Protein AF-A0A973I5J6-F1 (afdb_monomer)

Sequence (324 aa):
MKTIINLVDDGQLWKFHGGIHPPSRKERTNKKLIEVVAMPDALYLSLEQHIGQPAIAVVKVGDSVTKGQLLAKQDGFISAAIIAPTSGIIKEIGLFSNNHPSGIAAQTITLTPDHLDTWRERQPLTINDDKTAIINRIKEAGITGLGGASFPSAVKLSTNAAIDFLIINGAECEPYITSDDALMQQHSDSIIAGVEIMATLINPKRIIIAIEDNKPQAIIAMEKAAEDVANKLEIIIRAIPTLYPAGGEKQLIEVLTSKQVPSGKIPADIGVLVQNVATSHAIAQAVLLDHPLLSRIVTVTGDLVAQPGNYQVPLGMSIEQLLI

Radius of gyration: 19.66 Å; Cα contacts (8 Å, |Δi|>4): 731; chains: 1; bounding box: 54×39×52 Å

Secondary structure (DSSP, 8-state):
---HHHHHHTT-----S--B------TTTTTPPEEEPPPPS-EEEES--SSSSPPEE-S-TT-EE-BT-EEEE--SSS---EE-SSSEEEEEEEEEE-SSTT--EEEEEEEEE-SS--BPP-----TTS-HHHHHHHHHHTT-B-TTTT--BHHHHHT--SPPSEEEEEE---SSS--HHHHHHHHSHHHHHHHHHHHHHHH--SEEEEEEETT-HHHHHHHHHHHTTTHHHHTEEEEEE---BTTTSHHHHHHHHHS----TT--GGGGTEEEEEHHHHHHHHHHHHH---S-EEEEEE-STT-SS-EEEEEETT--HHHHH-

Solvent-accessible surface area (backbone atoms only — not comparable to full-atom values): 17288 Å² total; per-residue (Å²): 130,84,50,71,65,56,41,40,73,74,63,52,71,48,80,68,93,78,69,46,82,72,79,50,71,32,87,72,30,68,85,42,67,78,41,77,62,81,85,60,79,51,26,51,41,55,33,64,77,37,80,39,46,53,27,45,70,75,64,53,68,71,39,76,48,32,16,66,32,78,39,17,43,49,36,80,86,52,30,44,25,40,47,30,58,44,11,26,33,28,72,39,74,43,77,39,77,36,92,49,96,84,49,55,59,38,54,22,40,30,35,31,53,67,83,69,61,43,62,50,93,68,73,54,44,60,88,84,53,57,64,67,57,54,42,48,38,34,37,69,23,27,38,38,36,67,77,71,71,22,45,40,42,33,62,68,58,65,56,89,58,71,30,45,34,36,34,34,44,49,40,69,52,57,58,50,55,37,30,64,53,44,41,31,52,74,41,20,54,42,26,43,50,13,48,52,47,51,39,72,61,55,59,42,72,31,29,37,40,35,31,35,60,86,41,62,63,30,50,53,32,40,51,62,46,31,64,93,46,23,81,83,57,42,50,39,82,37,74,38,79,78,34,29,64,41,52,38,73,59,43,36,43,20,24,56,62,71,47,75,65,55,90,99,56,52,52,51,82,76,20,29,45,81,45,28,43,65,31,23,27,48,46,23,3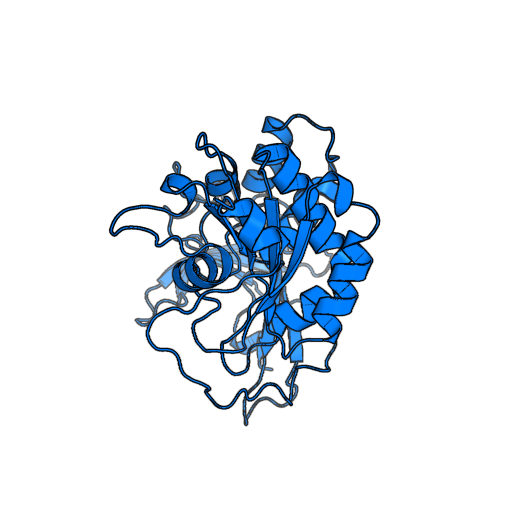5,20,38,58,57,41,40,44,56,29,56,47,68,40,53,46,68,57,97,85,45,89,77,43,28,24,30,45,39,51,61,27,57,50,70,70,71,74,73,109

Nearest PDB structures (foldseek):
  8rb9-assembly1_C  TM=9.700E-01  e=2.850E-40  Azotobacter vinelandii DJ
  8rbm-assembly1_C  TM=9.688E-01  e=3.633E-38  Azotobacter vinelandii DJ
  7zc6-assembly1_C  TM=9.471E-01  e=1.349E-32  Clostridium tetanomorphum
  5xf9-assembly2_E  TM=8.617E-01  e=2.817E-11  Hydrogenophilus thermoluteolus
  8oh5-assembly1_B  TM=8.675E-01  e=3.818E-09  Sporomusa ovata DSM 2662

Foldseek 3Di:
DDDLVNCLVVQAFDADPDFDQDDQQAVQAQPFAAAADDDDQKFKAFQPLAPDDRFAAPDDAFDWDAFQDFGTAFDPDWGATDTALFTFGFHDFDWDQDPPPVRGTGGITMGGHPPPRGHDDFDAADLPDDLVVLLVLQRSLRQAFPLPNRTRVSSLLQDPFQAQEEEAQLEDLDHQWNQSLSCLLPPLLLLVLLVSSSCSRRVYNAYEYEHAPVRVNSLVSNCVSCVVPCVVSRYDYHHDHSTPPCSPPQNVCCRSRVDGADPPGDQSVVNYGYGYSQSSSQSSCSRGVVNGQFWGWTFDDDPPQPRTYTYTGGHRDDPVSVRD

Structure (mmCIF, N/CA/C/O backbone):
data_AF-A0A973I5J6-F1
#
_entry.id   AF-A0A973I5J6-F1
#
loop_
_atom_site.group_PDB
_atom_site.id
_atom_site.type_symbol
_atom_site.label_atom_id
_atom_site.label_alt_id
_atom_site.label_comp_id
_atom_site.label_asym_id
_atom_site.label_entity_id
_atom_site.label_seq_id
_atom_site.pdbx_PDB_ins_code
_atom_site.Cartn_x
_atom_site.Cartn_y
_atom_site.Cartn_z
_atom_site.occupancy
_atom_site.B_iso_or_equiv
_atom_site.auth_seq_id
_atom_site.auth_comp_id
_atom_site.auth_asym_id
_atom_site.auth_atom_id
_atom_site.pdbx_PDB_model_num
ATOM 1 N N . MET A 1 1 ? 29.268 -7.376 -24.952 1.00 71.69 1 MET A N 1
ATOM 2 C CA . MET A 1 1 ? 27.891 -7.905 -24.824 1.00 71.69 1 MET A CA 1
ATOM 3 C C . MET A 1 1 ? 27.141 -6.964 -23.888 1.00 71.69 1 MET A C 1
ATOM 5 O O . MET A 1 1 ? 27.738 -6.589 -22.885 1.00 71.69 1 MET A O 1
ATOM 9 N N . LYS A 1 2 ? 25.934 -6.491 -24.234 1.00 82.94 2 LYS A N 1
ATOM 10 C CA . LYS A 1 2 ? 25.163 -5.595 -23.346 1.00 82.94 2 LYS A CA 1
ATOM 11 C C . LYS A 1 2 ? 24.769 -6.361 -22.076 1.00 82.94 2 LYS A C 1
ATOM 13 O O . LYS A 1 2 ? 24.406 -7.531 -22.169 1.00 82.94 2 LYS A O 1
ATOM 18 N N . THR A 1 3 ? 24.897 -5.731 -20.908 1.00 91.12 3 THR A N 1
ATOM 19 C CA . THR A 1 3 ? 24.409 -6.306 -19.644 1.00 91.12 3 THR A CA 1
ATOM 20 C C . THR A 1 3 ? 22.883 -6.227 -19.597 1.00 91.12 3 THR A C 1
ATOM 22 O O . THR A 1 3 ? 22.280 -5.461 -20.345 1.00 91.12 3 THR A O 1
ATOM 25 N N . ILE A 1 4 ? 22.255 -6.979 -18.693 1.00 91.75 4 ILE A N 1
ATOM 26 C CA . ILE A 1 4 ? 20.801 -6.930 -18.490 1.00 91.75 4 ILE A CA 1
ATOM 27 C C . ILE A 1 4 ? 20.307 -5.522 -18.131 1.00 91.75 4 ILE A C 1
ATOM 29 O O . ILE A 1 4 ? 19.273 -5.099 -18.627 1.00 91.75 4 ILE A O 1
ATOM 33 N N . ILE A 1 5 ? 21.091 -4.773 -17.349 1.00 92.19 5 ILE A N 1
ATOM 34 C CA . ILE A 1 5 ? 20.805 -3.379 -16.991 1.00 92.19 5 ILE A CA 1
ATOM 35 C C . ILE A 1 5 ? 20.789 -2.508 -18.247 1.00 92.19 5 ILE A C 1
ATOM 37 O O . ILE A 1 5 ? 19.825 -1.791 -18.466 1.00 92.19 5 ILE A O 1
ATOM 41 N N . ASN A 1 6 ? 21.787 -2.642 -19.125 1.00 92.69 6 ASN A N 1
ATOM 42 C CA . ASN A 1 6 ? 21.827 -1.859 -20.361 1.00 92.69 6 ASN A CA 1
ATOM 43 C C . ASN A 1 6 ? 20.610 -2.147 -21.257 1.00 92.69 6 ASN A C 1
ATOM 45 O O . ASN A 1 6 ? 20.092 -1.238 -21.890 1.00 92.69 6 ASN A O 1
ATOM 49 N N . LEU A 1 7 ? 20.149 -3.402 -21.313 1.00 94.75 7 LEU A N 1
ATOM 50 C CA . LEU A 1 7 ? 18.959 -3.767 -22.090 1.00 94.75 7 LEU A CA 1
ATOM 51 C C . LEU A 1 7 ? 17.679 -3.156 -21.496 1.00 94.75 7 LEU A C 1
ATOM 53 O O . LEU A 1 7 ? 16.813 -2.707 -22.243 1.00 94.75 7 LEU A O 1
ATOM 57 N N . VAL A 1 8 ? 17.574 -3.104 -20.165 1.00 93.50 8 VAL A N 1
ATOM 58 C CA . VAL A 1 8 ? 16.472 -2.428 -19.460 1.00 93.50 8 VAL A CA 1
ATOM 59 C C . VAL A 1 8 ? 16.481 -0.921 -19.716 1.00 93.50 8 VAL A C 1
ATOM 61 O O . VAL A 1 8 ? 15.423 -0.345 -19.992 1.00 93.50 8 VAL A O 1
ATOM 64 N N . ASP A 1 9 ? 17.659 -0.298 -19.665 1.00 93.38 9 ASP A N 1
ATOM 65 C CA . ASP A 1 9 ? 17.848 1.131 -19.934 1.00 93.38 9 ASP A CA 1
ATOM 66 C C . ASP A 1 9 ? 17.436 1.463 -21.386 1.00 93.38 9 ASP A C 1
ATOM 68 O O . ASP A 1 9 ? 16.700 2.422 -21.620 1.00 93.38 9 ASP A O 1
ATOM 72 N N . ASP A 1 10 ? 17.779 0.596 -22.349 1.00 94.81 10 ASP A N 1
ATOM 73 C CA . ASP A 1 10 ? 17.365 0.695 -23.762 1.00 94.81 10 ASP A CA 1
ATOM 74 C C . ASP A 1 10 ? 15.855 0.444 -23.992 1.00 94.81 10 ASP A C 1
ATOM 76 O O . ASP A 1 10 ? 15.353 0.595 -25.107 1.00 94.81 10 ASP A O 1
ATOM 80 N N . GLY A 1 11 ? 15.118 0.032 -22.957 1.00 93.12 11 GLY A N 1
ATOM 81 C CA . GLY A 1 11 ? 13.685 -0.247 -23.025 1.00 93.12 11 GLY A CA 1
ATOM 82 C C . GLY A 1 11 ? 13.299 -1.592 -23.606 1.00 93.12 11 GLY A C 1
ATOM 83 O O . GLY A 1 11 ? 12.162 -1.766 -24.047 1.00 93.12 11 GLY A O 1
ATOM 84 N N . GLN A 1 12 ? 14.210 -2.562 -23.568 1.00 96.25 12 GLN A N 1
ATOM 85 C CA . GLN A 1 12 ? 13.871 -3.930 -23.911 1.00 96.25 12 GLN A CA 1
ATOM 86 C C . GLN A 1 12 ? 12.843 -4.500 -22.926 1.00 96.25 12 GLN A C 1
ATOM 88 O O . GLN A 1 12 ? 13.009 -4.427 -21.711 1.00 96.25 12 GLN A O 1
ATOM 93 N N . LEU A 1 13 ? 11.801 -5.114 -23.484 1.00 96.62 13 LEU A N 1
ATOM 94 C CA . LEU A 1 13 ? 10.834 -5.930 -22.762 1.00 96.62 13 LEU A CA 1
ATOM 95 C C . LEU A 1 13 ? 10.894 -7.363 -23.279 1.00 96.62 13 LEU A C 1
ATOM 97 O O . LEU A 1 13 ? 11.110 -7.612 -24.470 1.00 96.62 13 LEU A O 1
ATOM 101 N N . TRP A 1 14 ? 10.673 -8.308 -22.378 1.00 96.50 14 TRP A N 1
ATOM 102 C CA . TRP A 1 14 ? 10.619 -9.732 -22.673 1.00 96.50 14 TRP A CA 1
ATOM 103 C C . TRP A 1 14 ? 9.183 -10.244 -22.592 1.00 96.50 14 TRP A C 1
ATOM 105 O O . TRP A 1 14 ? 8.269 -9.564 -22.127 1.00 96.50 14 TRP A O 1
ATOM 115 N N . LYS A 1 15 ? 8.976 -11.460 -23.093 1.00 93.50 15 LYS A N 1
ATOM 116 C CA . LYS A 1 15 ? 7.679 -12.135 -23.082 1.00 93.50 15 LYS A CA 1
ATOM 117 C C . LYS A 1 15 ? 7.763 -13.342 -22.162 1.00 93.50 15 LYS A C 1
ATOM 119 O O . LYS A 1 15 ? 8.730 -14.092 -22.253 1.00 93.50 15 LYS A O 1
ATOM 124 N N . PHE A 1 16 ? 6.734 -13.546 -21.350 1.00 93.12 16 PHE A N 1
ATOM 125 C CA . PHE A 1 16 ? 6.526 -14.797 -20.627 1.00 93.12 16 PHE A CA 1
ATOM 126 C C . PHE A 1 16 ? 5.604 -15.724 -21.429 1.00 93.12 16 PHE A C 1
ATOM 128 O O . PHE A 1 16 ? 4.935 -15.306 -22.378 1.00 93.12 16 PHE A O 1
ATOM 135 N N . HIS A 1 17 ? 5.574 -17.004 -21.065 1.00 91.38 17 HIS A N 1
ATOM 136 C CA . HIS A 1 17 ? 4.705 -17.979 -21.717 1.00 91.38 17 HIS A CA 1
ATOM 137 C C . HIS A 1 17 ? 3.236 -17.819 -21.288 1.00 91.38 17 HIS A C 1
ATOM 139 O O . HIS A 1 17 ? 2.922 -17.869 -20.100 1.00 91.38 17 HIS A O 1
ATOM 145 N N . GLY A 1 18 ? 2.331 -17.717 -22.265 1.00 90.94 18 GLY A N 1
ATOM 146 C CA . GLY A 1 18 ? 0.886 -17.646 -22.046 1.00 90.94 18 GLY A CA 1
ATOM 147 C C . GLY A 1 18 ? 0.351 -16.214 -21.989 1.00 90.94 18 GLY A C 1
ATOM 148 O O . GLY A 1 18 ? 0.852 -15.325 -22.674 1.00 90.94 18 GLY A O 1
ATOM 149 N N . GLY A 1 19 ? -0.693 -16.021 -21.185 1.00 92.00 19 GLY A N 1
ATOM 150 C CA . GLY A 1 19 ? -1.404 -14.755 -21.030 1.00 92.00 19 GLY A CA 1
ATOM 151 C C . GLY A 1 19 ? -2.609 -14.593 -21.963 1.00 92.00 19 GLY A C 1
ATOM 152 O O . GLY A 1 19 ? -2.695 -15.223 -23.017 1.00 92.00 19 GLY A O 1
ATOM 153 N N . ILE A 1 20 ? -3.570 -13.770 -21.544 1.00 94.25 20 ILE A N 1
ATOM 154 C CA . ILE A 1 20 ? -4.820 -13.496 -22.268 1.00 94.25 20 ILE A CA 1
ATOM 155 C C . ILE A 1 20 ? -5.203 -12.011 -22.176 1.00 94.25 20 ILE A C 1
ATOM 157 O O . ILE A 1 20 ? -4.732 -11.290 -21.297 1.00 94.25 20 ILE A O 1
ATOM 161 N N . HIS A 1 21 ? -6.107 -11.573 -23.056 1.00 93.56 21 HIS A N 1
ATOM 162 C CA . HIS A 1 21 ? -6.726 -10.243 -23.019 1.00 93.56 21 HIS A CA 1
ATOM 163 C C . HIS A 1 21 ? -8.200 -10.366 -22.595 1.00 93.56 21 HIS A C 1
ATOM 165 O O . HIS A 1 21 ? -9.081 -10.433 -23.459 1.00 93.56 21 HIS A O 1
ATOM 171 N N . PRO A 1 22 ? -8.497 -10.474 -21.286 1.00 93.31 22 PRO A N 1
ATOM 172 C CA . PRO A 1 22 ? -9.878 -10.505 -20.828 1.00 93.31 22 PRO A CA 1
ATOM 173 C C . PRO A 1 22 ? -10.553 -9.147 -21.099 1.00 93.31 22 PRO A C 1
ATOM 175 O O . PRO A 1 22 ? -9.871 -8.120 -21.129 1.00 93.31 22 PRO A O 1
ATOM 178 N N . PRO A 1 23 ? -11.889 -9.099 -21.265 1.00 93.25 23 PRO A N 1
ATOM 179 C CA . PRO A 1 23 ? -12.614 -7.831 -21.296 1.00 93.25 23 PRO A CA 1
ATOM 180 C C . PRO A 1 23 ? -12.298 -7.011 -20.039 1.00 93.25 23 PRO A C 1
ATOM 182 O O . PRO A 1 23 ? -12.488 -7.505 -18.928 1.00 93.25 23 PRO A O 1
ATOM 185 N N . SER A 1 24 ? -11.821 -5.776 -20.212 1.00 91.44 24 SER A N 1
ATOM 186 C CA . SER A 1 24 ? -11.283 -4.949 -19.121 1.00 91.44 24 SER A CA 1
ATOM 187 C C . SER A 1 24 ? -12.344 -4.573 -18.084 1.00 91.44 24 SER A C 1
ATOM 189 O O . SER A 1 24 ? -12.091 -4.681 -16.888 1.00 91.44 24 SER A O 1
ATOM 191 N N . ARG A 1 25 ? -13.538 -4.154 -18.529 1.00 93.88 25 ARG A N 1
ATOM 192 C CA . ARG A 1 25 ? -14.673 -3.741 -17.679 1.00 93.88 25 ARG A CA 1
ATOM 193 C C . ARG A 1 25 ? -14.346 -2.596 -16.710 1.00 93.88 25 ARG A C 1
ATOM 195 O O . ARG A 1 25 ? -14.879 -2.534 -15.603 1.00 93.88 25 ARG A O 1
ATOM 202 N N . LYS A 1 26 ? -13.456 -1.691 -17.127 1.00 94.06 26 LYS A N 1
ATOM 203 C CA . LYS A 1 26 ? -12.949 -0.565 -16.318 1.00 94.06 26 LYS A CA 1
ATOM 204 C C . LYS A 1 26 ? -13.650 0.764 -16.613 1.00 94.06 26 LYS A C 1
ATOM 206 O O . LYS A 1 26 ? -13.426 1.751 -15.920 1.00 94.06 26 LYS A O 1
ATOM 211 N N . GLU A 1 27 ? -14.520 0.809 -17.621 1.00 94.19 27 GLU A N 1
ATOM 212 C CA . GLU A 1 27 ? -15.125 2.036 -18.162 1.00 94.19 27 GLU A CA 1
ATOM 213 C C . GLU A 1 27 ? -15.987 2.787 -17.139 1.00 94.19 27 GLU A C 1
ATOM 215 O O . GLU A 1 27 ? -16.214 3.988 -17.271 1.00 94.19 27 GLU A O 1
ATOM 220 N N . ARG A 1 28 ? -16.483 2.080 -16.117 1.00 94.44 28 ARG A N 1
ATOM 221 C CA . ARG A 1 28 ? -17.343 2.646 -15.069 1.00 94.44 28 ARG A CA 1
ATOM 222 C C . ARG A 1 28 ? -16.569 3.388 -13.977 1.00 94.44 28 ARG A C 1
ATOM 224 O O . ARG A 1 28 ? -17.184 4.164 -13.247 1.00 94.44 28 ARG A O 1
ATOM 231 N N . THR A 1 29 ? -15.261 3.153 -13.857 1.00 95.50 29 THR A N 1
ATOM 232 C CA . THR A 1 29 ? -14.451 3.612 -12.715 1.00 95.50 29 THR A CA 1
ATOM 233 C C . THR A 1 29 ? -13.142 4.299 -13.111 1.00 95.50 29 THR A C 1
ATOM 235 O O . THR A 1 29 ? -12.684 5.165 -12.374 1.00 95.50 29 THR A O 1
ATOM 238 N N . ASN A 1 30 ? -12.572 4.019 -14.288 1.00 91.06 30 ASN A N 1
ATOM 239 C CA . ASN A 1 30 ? -11.248 4.512 -14.716 1.00 91.06 30 ASN A CA 1
ATOM 240 C C . ASN A 1 30 ? -11.111 6.037 -14.896 1.00 91.06 30 ASN A C 1
ATOM 242 O O . ASN A 1 30 ? -10.005 6.538 -15.061 1.00 91.06 30 ASN A O 1
ATOM 246 N N . LYS A 1 31 ? -12.219 6.784 -14.892 1.00 90.38 31 LYS A N 1
ATOM 247 C CA . LYS A 1 31 ? -12.234 8.258 -14.968 1.00 90.38 31 LYS A CA 1
ATOM 248 C C . LYS A 1 31 ? -12.701 8.923 -13.675 1.00 90.38 31 LYS A C 1
ATOM 250 O O . LYS A 1 31 ? -12.925 10.131 -13.661 1.00 90.38 31 LYS A O 1
ATOM 255 N N . LYS A 1 32 ? -12.929 8.141 -12.619 1.00 93.19 32 LYS A N 1
ATOM 256 C CA . LYS A 1 32 ? -13.424 8.646 -11.342 1.00 93.19 32 LYS A CA 1
ATOM 257 C C . LYS A 1 32 ? -12.266 8.927 -10.401 1.00 93.19 32 LYS A C 1
ATOM 259 O O . LYS A 1 32 ? -11.326 8.137 -10.309 1.00 93.19 32 LYS A O 1
ATOM 264 N N . LEU A 1 33 ? -12.372 10.054 -9.705 1.00 94.88 33 LEU A N 1
ATOM 265 C CA . LEU A 1 33 ? -11.463 10.405 -8.625 1.00 94.88 33 LEU A CA 1
ATOM 266 C C . LEU A 1 33 ? -11.626 9.427 -7.457 1.00 94.88 33 LEU A C 1
ATOM 268 O O . LEU A 1 33 ? -12.600 8.675 -7.392 1.00 94.88 33 LEU A O 1
ATOM 272 N N . ILE A 1 34 ? -10.642 9.423 -6.561 1.00 97.88 34 ILE A N 1
ATOM 273 C CA . ILE A 1 34 ? -10.738 8.669 -5.316 1.00 97.88 34 ILE A CA 1
ATOM 274 C C . ILE A 1 34 ? -11.641 9.459 -4.371 1.00 97.88 34 ILE A C 1
ATOM 276 O O . ILE A 1 34 ? -11.387 10.630 -4.093 1.00 97.88 34 ILE A O 1
ATOM 280 N N . GLU A 1 35 ? -12.691 8.815 -3.877 1.00 97.00 35 GLU A N 1
ATOM 281 C CA . GLU A 1 35 ? -13.640 9.404 -2.934 1.00 97.00 35 GLU A CA 1
ATOM 282 C C . GLU A 1 35 ? -13.435 8.821 -1.533 1.00 97.00 35 GLU A C 1
ATOM 284 O O . GLU A 1 35 ? -13.126 7.642 -1.369 1.00 97.00 35 GLU A O 1
ATOM 289 N N . VAL A 1 36 ? -13.610 9.637 -0.495 1.00 95.81 36 VAL A N 1
ATOM 290 C CA . VAL A 1 36 ? -13.544 9.168 0.895 1.00 95.81 36 VAL A CA 1
ATOM 291 C C . VAL A 1 36 ? -14.933 8.708 1.319 1.00 95.81 36 VAL A C 1
ATOM 293 O O . VAL A 1 36 ? -15.897 9.465 1.206 1.00 95.81 36 VAL A O 1
ATOM 296 N N . VAL A 1 37 ? -15.042 7.476 1.814 1.00 95.38 37 VAL A N 1
ATOM 297 C CA . VAL A 1 37 ? -16.316 6.946 2.322 1.00 95.38 37 VAL A CA 1
ATOM 298 C C . VAL A 1 37 ? -16.664 7.545 3.682 1.00 95.38 37 VAL A C 1
ATOM 300 O O . VAL A 1 37 ? -15.784 7.942 4.450 1.00 95.38 37 VAL A O 1
ATOM 303 N N . ALA A 1 38 ? -17.954 7.569 4.011 1.00 93.75 38 ALA A N 1
ATOM 304 C CA . ALA A 1 38 ? -18.397 7.926 5.352 1.00 93.75 38 ALA A CA 1
ATOM 305 C C . ALA A 1 38 ? -17.867 6.913 6.383 1.00 93.75 38 ALA A C 1
ATOM 307 O O . ALA A 1 38 ? -17.836 5.709 6.130 1.00 93.75 38 ALA A O 1
ATOM 308 N N . MET A 1 39 ? -17.452 7.397 7.556 1.00 95.62 39 MET A N 1
ATOM 309 C CA . MET A 1 39 ? -17.018 6.519 8.645 1.00 95.62 39 MET A CA 1
ATOM 310 C C . MET A 1 39 ? -18.206 5.655 9.113 1.00 95.62 39 MET A C 1
ATOM 312 O O . MET A 1 39 ? -19.262 6.223 9.398 1.00 95.62 39 MET A O 1
ATOM 316 N N . PRO A 1 40 ? -18.064 4.319 9.208 1.00 95.31 40 PRO A N 1
ATOM 317 C CA . PRO A 1 40 ? -19.150 3.440 9.620 1.00 95.31 40 PRO A CA 1
ATOM 318 C C . PRO A 1 40 ? -19.319 3.439 11.144 1.00 95.31 40 PRO A C 1
ATOM 320 O O . PRO A 1 40 ? -18.409 3.816 11.876 1.00 95.31 40 PRO A O 1
ATOM 323 N N . ASP A 1 41 ? -20.438 2.907 11.637 1.00 94.94 41 ASP A N 1
ATOM 324 C CA . ASP A 1 41 ? -20.704 2.789 13.084 1.00 94.94 41 ASP A CA 1
ATOM 325 C C . ASP A 1 41 ? -19.838 1.724 13.790 1.00 94.94 41 ASP A C 1
ATOM 327 O O . ASP A 1 41 ? -19.756 1.665 15.021 1.00 94.94 41 ASP A O 1
ATOM 331 N N . ALA A 1 42 ? -19.208 0.836 13.019 1.00 96.38 42 ALA A N 1
ATOM 332 C CA . ALA A 1 42 ? -18.340 -0.216 13.528 1.00 96.38 42 ALA A CA 1
ATOM 333 C C . ALA A 1 42 ? -17.263 -0.588 12.505 1.00 96.38 42 ALA A C 1
ATOM 335 O O . ALA A 1 42 ? -17.535 -0.680 11.308 1.00 96.38 42 ALA A O 1
ATOM 336 N N . LEU A 1 43 ? -16.056 -0.846 13.006 1.00 97.62 43 LEU A N 1
ATOM 337 C CA . LEU A 1 43 ? -14.917 -1.371 12.260 1.00 97.62 43 LEU A CA 1
ATOM 338 C C . LEU A 1 43 ? -14.484 -2.711 12.865 1.00 97.62 43 LEU A C 1
ATOM 340 O O . LEU A 1 43 ? -14.323 -2.822 14.079 1.00 97.62 43 LEU A O 1
ATOM 344 N N . TYR A 1 44 ? -14.256 -3.705 12.012 1.00 96.75 44 TYR A N 1
ATOM 345 C CA . TYR A 1 44 ? -13.908 -5.082 12.361 1.00 96.75 44 TYR A CA 1
ATOM 346 C C . TYR A 1 44 ? -12.477 -5.394 11.916 1.00 96.75 44 TYR A C 1
ATOM 348 O O . TYR A 1 44 ? -12.206 -5.746 10.767 1.00 96.75 44 TYR A O 1
ATOM 356 N N . LEU A 1 45 ? -11.526 -5.234 12.828 1.00 96.69 45 LEU A N 1
ATOM 357 C CA . LEU A 1 45 ? -10.101 -5.380 12.556 1.00 96.69 45 LEU A CA 1
ATOM 358 C C . LEU A 1 45 ? -9.643 -6.794 12.918 1.00 96.69 45 LEU A C 1
ATOM 360 O O . LEU A 1 45 ? -9.307 -7.070 14.071 1.00 96.69 45 LEU A O 1
ATOM 364 N N . SER A 1 46 ? -9.649 -7.695 11.931 1.00 94.75 46 SER A N 1
ATOM 365 C CA . SER A 1 46 ? -9.120 -9.057 12.099 1.00 94.75 46 SER A CA 1
ATOM 366 C C . SER A 1 46 ? -7.660 -9.014 12.546 1.00 94.75 46 SER A C 1
ATOM 368 O O . SER A 1 46 ? -6.896 -8.210 12.022 1.00 94.75 46 SER A O 1
ATOM 370 N N . LEU A 1 47 ? -7.263 -9.892 13.468 1.00 95.06 47 LEU A N 1
ATOM 371 C CA . LEU A 1 47 ? -5.870 -10.070 13.887 1.00 95.06 47 LEU A CA 1
ATOM 372 C C . LEU A 1 47 ? -5.020 -10.804 12.832 1.00 95.06 47 LEU A C 1
ATOM 374 O O . LEU A 1 47 ? -3.800 -10.868 12.953 1.00 95.06 47 LEU A O 1
ATOM 378 N N . GLU A 1 48 ? -5.650 -11.309 11.769 1.00 91.12 48 GLU A N 1
ATOM 379 C CA . GLU A 1 48 ? -5.055 -12.117 10.699 1.00 91.12 48 GLU A CA 1
ATOM 380 C C . GLU A 1 48 ? -5.028 -11.367 9.349 1.00 91.12 48 GLU A C 1
ATOM 382 O O . GLU A 1 48 ? -5.424 -11.897 8.314 1.00 91.12 48 GLU A O 1
ATOM 387 N N . GLN A 1 49 ? -4.575 -10.105 9.318 1.00 84.31 49 GLN A N 1
ATOM 388 C CA . GLN A 1 49 ? -4.587 -9.281 8.083 1.00 84.31 49 GLN A CA 1
ATOM 389 C C . GLN A 1 49 ? -3.452 -9.591 7.087 1.00 84.31 49 GLN A C 1
ATOM 391 O O . GLN A 1 49 ? -3.381 -9.001 6.005 1.00 84.31 49 GLN A O 1
ATOM 396 N N . HIS A 1 50 ? -2.536 -10.483 7.453 1.00 88.38 50 HIS A N 1
ATOM 397 C CA . HIS A 1 50 ? -1.320 -10.816 6.713 1.00 88.38 50 HIS A CA 1
ATOM 398 C C . HIS A 1 50 ? -1.070 -12.321 6.733 1.00 88.38 50 HIS A C 1
ATOM 400 O O . HIS A 1 50 ? -1.570 -13.024 7.604 1.00 88.38 50 HIS A O 1
ATOM 406 N N . ILE A 1 51 ? -0.193 -12.807 5.852 1.00 87.00 51 ILE A N 1
ATOM 407 C CA . ILE A 1 51 ? 0.145 -14.243 5.757 1.00 87.00 51 ILE A CA 1
ATOM 408 C C . ILE A 1 51 ? 0.897 -14.811 6.976 1.00 87.00 51 ILE A C 1
ATOM 410 O O . ILE A 1 51 ? 1.198 -16.000 7.029 1.00 87.00 51 ILE A O 1
ATOM 414 N N . GLY A 1 52 ? 1.294 -13.931 7.890 1.00 89.69 52 GLY A N 1
ATOM 415 C CA . GLY A 1 52 ? 2.050 -14.230 9.095 1.00 89.69 52 GLY A CA 1
ATOM 416 C C . GLY A 1 52 ? 1.230 -14.757 10.272 1.00 89.69 52 GLY A C 1
ATOM 417 O O . GLY A 1 52 ? 0.037 -15.016 10.148 1.00 89.69 52 GLY A O 1
ATOM 418 N N . GLN A 1 53 ? 1.872 -14.854 11.439 1.00 92.19 53 GLN A N 1
ATOM 419 C CA . GLN A 1 53 ? 1.186 -15.181 12.693 1.00 92.19 53 GLN A CA 1
ATOM 420 C C . GLN A 1 53 ? 0.247 -14.044 13.112 1.00 92.19 53 GLN A C 1
ATOM 422 O O . GLN A 1 53 ? 0.667 -12.885 13.015 1.00 92.19 53 GLN A O 1
ATOM 427 N N . PRO A 1 54 ? -0.975 -14.352 13.595 1.00 93.62 54 PRO A N 1
ATOM 428 C CA . PRO A 1 54 ? -1.937 -13.345 14.029 1.00 93.62 54 PRO A CA 1
ATOM 429 C C . PRO A 1 54 ? -1.317 -12.336 15.004 1.00 93.62 54 PRO A C 1
ATOM 431 O O . PRO A 1 54 ? -0.552 -12.706 15.892 1.00 93.62 54 PRO A O 1
ATOM 434 N N . ALA A 1 55 ? -1.656 -11.058 14.854 1.00 96.44 55 ALA A N 1
ATOM 435 C CA . ALA A 1 55 ? -1.215 -10.024 15.781 1.00 96.44 55 ALA A CA 1
ATOM 436 C C . ALA A 1 55 ? -1.833 -10.231 17.178 1.00 96.44 55 ALA A C 1
ATOM 438 O O . ALA A 1 55 ? -2.949 -10.724 17.324 1.00 96.44 55 ALA A O 1
ATOM 439 N N . ILE A 1 56 ? -1.129 -9.802 18.224 1.00 97.00 56 ILE A N 1
ATOM 440 C CA . ILE A 1 56 ? -1.585 -9.892 19.615 1.00 97.00 56 ILE A CA 1
ATOM 441 C C . ILE A 1 56 ? -2.191 -8.554 20.025 1.00 97.00 56 ILE A C 1
ATOM 443 O O . ILE A 1 56 ? -1.483 -7.545 20.090 1.00 97.00 56 ILE A O 1
ATOM 447 N N . ALA A 1 57 ? -3.488 -8.546 20.337 1.00 98.00 57 ALA A N 1
ATOM 448 C CA . ALA A 1 57 ? -4.173 -7.368 20.863 1.00 98.00 57 ALA A CA 1
ATOM 449 C C . ALA A 1 57 ? -3.473 -6.834 22.128 1.00 98.00 57 ALA A C 1
ATOM 451 O O . ALA A 1 57 ? -3.124 -7.594 23.033 1.00 98.00 57 ALA A O 1
ATOM 452 N N . VAL A 1 58 ? -3.263 -5.518 22.180 1.00 98.25 58 VAL A N 1
ATOM 453 C CA . VAL A 1 58 ? -2.679 -4.807 23.335 1.00 98.25 58 VAL A CA 1
ATOM 454 C C . VAL A 1 58 ? -3.685 -3.895 24.040 1.00 98.25 58 VAL A C 1
ATOM 456 O O . VAL A 1 58 ? -3.384 -3.367 25.108 1.00 98.25 58 VAL A O 1
ATOM 459 N N . VAL A 1 59 ? -4.873 -3.744 23.455 1.00 98.50 59 VAL A N 1
ATOM 460 C CA . VAL A 1 59 ? -6.033 -3.048 24.023 1.00 98.50 59 VAL A CA 1
ATOM 461 C C . VAL A 1 59 ? -7.015 -4.039 24.651 1.00 98.50 59 VAL A C 1
ATOM 463 O O . VAL A 1 59 ? -6.926 -5.250 24.431 1.00 98.50 59 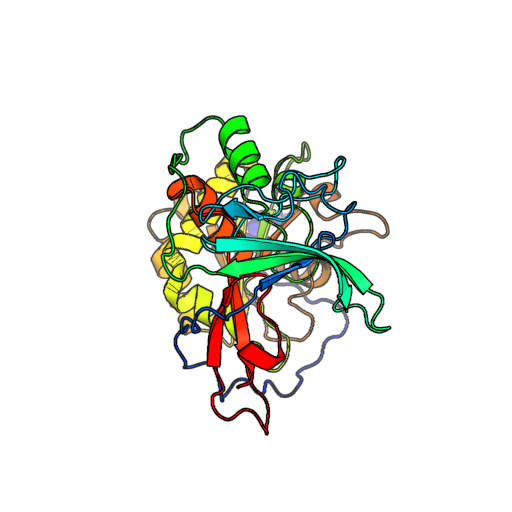VAL A O 1
ATOM 466 N N . LYS A 1 60 ? -7.965 -3.526 25.432 1.00 98.50 60 LYS A N 1
ATOM 467 C CA . LYS A 1 60 ? -9.032 -4.278 26.098 1.00 98.50 60 LYS A CA 1
ATOM 468 C C . LYS A 1 60 ? -10.401 -3.722 25.722 1.00 98.50 60 LYS A C 1
ATOM 470 O O . LYS A 1 60 ? -10.540 -2.570 25.326 1.00 98.50 60 LYS A O 1
ATOM 475 N N . VAL A 1 61 ? -11.429 -4.551 25.888 1.00 98.69 61 VAL A N 1
ATOM 476 C CA . VAL A 1 61 ? -12.825 -4.110 25.772 1.00 98.69 61 VAL A CA 1
ATOM 477 C C . VAL A 1 61 ? -13.091 -2.965 26.752 1.00 98.69 61 VAL A C 1
ATOM 479 O O . VAL A 1 61 ? -12.761 -3.072 27.932 1.00 98.69 61 VAL A O 1
ATOM 482 N N . GLY A 1 62 ? -13.696 -1.888 26.255 1.00 98.50 62 GLY A N 1
ATOM 483 C CA . GLY A 1 62 ? -13.976 -0.658 26.994 1.00 98.50 62 GLY A CA 1
ATOM 484 C C . GLY A 1 62 ? -12.889 0.415 26.891 1.00 98.50 62 GLY A C 1
ATOM 485 O O . GLY A 1 62 ? -13.148 1.549 27.292 1.00 98.50 62 GLY A O 1
ATOM 486 N N . ASP A 1 63 ? -11.712 0.108 26.336 1.00 98.75 63 ASP A N 1
ATOM 487 C CA . ASP A 1 63 ? -10.660 1.109 26.145 1.00 98.75 63 ASP A CA 1
ATOM 488 C C . ASP A 1 63 ? -11.104 2.177 25.132 1.00 98.75 63 ASP A C 1
ATOM 490 O O . ASP A 1 63 ? -11.625 1.858 24.060 1.00 98.75 63 ASP A O 1
ATOM 494 N N . SER A 1 64 ? -10.848 3.445 25.462 1.00 98.62 64 SER A N 1
ATOM 495 C CA . SER A 1 64 ? -10.888 4.549 24.500 1.00 98.62 64 SER A CA 1
ATOM 496 C C . SER A 1 64 ? -9.550 4.621 23.767 1.00 98.62 64 SER A C 1
ATOM 498 O O . SER A 1 64 ? -8.486 4.546 24.390 1.00 98.62 64 SER A O 1
ATOM 500 N N . VAL A 1 65 ? -9.600 4.733 22.443 1.00 98.69 65 VAL A N 1
ATOM 501 C CA . VAL A 1 65 ? -8.423 4.741 21.572 1.00 98.69 65 VAL A CA 1
ATOM 502 C C . VAL A 1 65 ? -8.434 5.956 20.658 1.00 98.69 65 VAL A C 1
ATOM 504 O O . VAL A 1 65 ? -9.486 6.450 20.256 1.00 98.69 65 VAL A O 1
ATOM 507 N N . THR A 1 66 ? -7.243 6.424 20.306 1.00 98.69 66 THR A N 1
ATOM 508 C CA . THR A 1 66 ? -7.035 7.513 19.343 1.00 98.69 66 THR A CA 1
ATOM 509 C C . THR A 1 66 ? -6.728 6.967 17.950 1.00 98.69 66 THR A C 1
ATOM 511 O O . THR A 1 66 ? -6.215 5.857 17.794 1.00 98.69 66 THR A O 1
ATOM 514 N N . LYS A 1 67 ? -6.997 7.755 16.908 1.00 98.69 67 LYS A N 1
ATOM 515 C CA . LYS A 1 67 ? -6.597 7.433 15.538 1.00 98.69 67 LYS A CA 1
ATOM 516 C C . LYS A 1 67 ? -5.081 7.313 15.435 1.00 98.69 67 LYS A C 1
ATOM 518 O O . LYS A 1 67 ? -4.341 8.159 15.939 1.00 98.69 67 LYS A O 1
ATOM 523 N N . GLY A 1 68 ? -4.621 6.258 14.770 1.00 98.25 68 GLY A N 1
ATOM 524 C CA . GLY A 1 68 ? -3.202 5.937 14.660 1.00 98.25 68 GLY A CA 1
ATOM 525 C C . GLY A 1 68 ? -2.633 5.176 15.862 1.00 98.25 68 GLY A C 1
ATOM 526 O O . GLY A 1 68 ? -1.455 4.823 15.827 1.00 98.25 68 GLY A O 1
ATOM 527 N N . GLN A 1 69 ? -3.417 4.902 16.911 1.00 98.50 69 GLN A N 1
ATOM 528 C CA . GLN A 1 69 ? -2.964 4.136 18.074 1.00 98.50 69 GLN A CA 1
ATOM 529 C C . GLN A 1 69 ? -2.780 2.649 17.753 1.00 98.50 69 GLN A C 1
ATOM 531 O O . GLN A 1 69 ? -3.581 2.048 17.038 1.00 98.50 69 GLN A O 1
ATOM 536 N N . LEU A 1 70 ? -1.745 2.037 18.331 1.00 98.38 70 LEU A N 1
ATOM 537 C CA . LEU A 1 70 ? -1.517 0.596 18.258 1.00 98.38 70 LEU A CA 1
ATOM 538 C C . LEU A 1 70 ? -2.646 -0.172 18.963 1.00 98.38 70 LEU A C 1
ATOM 540 O O . LEU A 1 70 ? -2.862 0.007 20.161 1.00 98.38 70 LEU A O 1
ATOM 544 N N . LEU A 1 71 ? -3.323 -1.054 18.227 1.00 98.62 71 LEU A N 1
ATOM 545 C CA . LEU A 1 71 ? -4.375 -1.932 18.750 1.00 98.62 71 LEU A CA 1
ATOM 546 C C . LEU A 1 71 ? -3.880 -3.359 18.966 1.00 98.62 71 LEU A C 1
ATOM 548 O O . LEU A 1 71 ? -4.222 -3.992 19.965 1.00 98.62 71 LEU A O 1
ATOM 552 N N . ALA A 1 72 ? -3.045 -3.859 18.055 1.00 98.12 72 ALA A N 1
ATOM 553 C CA . ALA A 1 72 ? -2.397 -5.156 18.184 1.00 98.12 72 ALA A CA 1
ATOM 554 C C . ALA A 1 72 ? -0.947 -5.084 17.708 1.00 98.12 72 ALA A C 1
ATOM 556 O O . ALA A 1 72 ? -0.652 -4.501 16.664 1.00 98.12 72 ALA A O 1
ATOM 557 N N . LYS A 1 73 ? -0.039 -5.688 18.474 1.00 96.56 73 LYS A N 1
ATOM 558 C CA . LYS A 1 73 ? 1.377 -5.800 18.115 1.00 96.56 73 LYS A CA 1
ATOM 559 C C . LYS A 1 73 ? 1.615 -7.076 17.314 1.00 96.56 73 LYS A C 1
ATOM 561 O O . LYS A 1 73 ? 0.964 -8.087 17.549 1.00 96.56 73 LYS A O 1
ATOM 566 N N . GLN A 1 74 ? 2.587 -7.036 16.415 1.00 94.00 74 GLN A N 1
ATOM 567 C CA . GLN A 1 74 ? 3.027 -8.215 15.670 1.00 94.00 74 GLN A CA 1
ATOM 568 C C . GLN A 1 74 ? 3.493 -9.358 16.591 1.00 94.00 74 GLN A C 1
ATOM 570 O O . GLN A 1 74 ? 4.069 -9.100 17.655 1.00 94.00 74 GLN A O 1
ATOM 575 N N . ASP A 1 75 ? 3.296 -10.596 16.144 1.00 92.19 75 ASP A N 1
ATOM 576 C CA . ASP A 1 75 ? 3.801 -11.813 16.785 1.00 92.19 75 ASP A CA 1
ATOM 577 C C . ASP A 1 75 ? 4.797 -12.539 15.866 1.00 92.19 75 ASP A C 1
ATOM 579 O O . ASP A 1 75 ? 4.485 -12.913 14.738 1.00 92.19 75 ASP A O 1
ATOM 583 N N . GLY A 1 76 ? 6.042 -12.690 16.311 1.00 88.75 76 GLY A N 1
ATOM 584 C CA . GLY A 1 76 ? 7.104 -13.294 15.503 1.00 88.75 76 GLY A CA 1
ATOM 585 C C . GLY A 1 76 ? 7.624 -12.433 14.336 1.00 88.75 76 GLY A C 1
ATOM 586 O O . GLY A 1 76 ? 7.474 -11.212 14.295 1.00 88.75 76 GLY A O 1
ATOM 587 N N . PHE A 1 77 ? 8.339 -13.084 13.407 1.00 86.69 77 PHE A N 1
ATOM 588 C CA . PHE A 1 77 ? 9.067 -12.413 12.318 1.00 86.69 77 PHE A CA 1
ATOM 589 C C . PHE A 1 77 ? 8.169 -12.003 11.146 1.00 86.69 77 PHE A C 1
ATOM 591 O O . PHE A 1 77 ? 8.339 -10.924 10.586 1.00 86.69 77 PHE A O 1
ATOM 598 N N . ILE A 1 78 ? 7.220 -12.865 10.772 1.00 91.19 78 ILE A N 1
ATOM 599 C CA . ILE A 1 78 ? 6.220 -12.573 9.743 1.00 91.19 78 ILE A CA 1
ATOM 600 C C . ILE A 1 78 ? 4.917 -12.304 10.484 1.00 91.19 78 ILE A C 1
ATOM 602 O O . ILE A 1 78 ? 4.214 -13.240 10.845 1.00 91.19 78 ILE A O 1
ATOM 606 N N . SER A 1 79 ? 4.653 -11.030 10.751 1.00 92.94 79 SER A N 1
ATOM 607 C CA . SER A 1 79 ? 3.420 -10.487 11.325 1.00 92.94 79 SER A CA 1
ATOM 608 C C . SER A 1 79 ? 3.468 -8.957 11.175 1.00 92.94 79 SER A C 1
ATOM 610 O O . SER A 1 79 ? 4.536 -8.401 10.901 1.00 92.94 79 SER A O 1
ATOM 612 N N . ALA A 1 80 ? 2.338 -8.263 11.287 1.00 94.62 80 ALA A N 1
ATOM 613 C CA . ALA A 1 80 ? 2.277 -6.805 11.213 1.00 94.62 80 ALA A CA 1
ATOM 614 C C . ALA A 1 80 ? 1.389 -6.236 12.322 1.00 94.62 80 ALA A C 1
ATOM 616 O O . ALA A 1 80 ? 0.469 -6.886 12.811 1.00 94.62 80 ALA A O 1
ATOM 617 N N . ALA A 1 81 ? 1.690 -5.006 12.732 1.00 96.88 81 ALA A N 1
ATOM 618 C CA . ALA A 1 81 ? 0.874 -4.288 13.697 1.00 96.88 81 ALA A CA 1
ATOM 619 C C . ALA A 1 81 ? -0.496 -3.919 13.108 1.00 96.88 81 ALA A C 1
ATOM 621 O O . ALA A 1 81 ? -0.617 -3.664 11.910 1.00 96.88 81 ALA A O 1
ATOM 622 N N . ILE A 1 82 ? -1.507 -3.835 13.969 1.00 97.62 82 ILE A N 1
ATOM 623 C CA . ILE A 1 82 ? -2.842 -3.342 13.618 1.00 97.62 82 ILE A CA 1
ATOM 624 C C . ILE A 1 82 ? -3.066 -2.037 14.355 1.00 97.62 82 ILE A C 1
ATOM 626 O O . ILE A 1 82 ? -2.883 -1.958 15.574 1.00 97.62 82 ILE A O 1
ATOM 630 N N . ILE A 1 83 ? -3.462 -1.022 13.598 1.00 98.25 83 ILE A N 1
ATOM 631 C CA . ILE A 1 83 ? -3.532 0.364 14.039 1.00 98.25 83 ILE A CA 1
ATOM 632 C C . ILE A 1 83 ? -4.969 0.865 13.925 1.00 98.25 83 ILE A C 1
ATOM 634 O O . ILE A 1 83 ? -5.669 0.512 12.980 1.00 98.25 83 ILE A O 1
ATOM 638 N N . ALA A 1 84 ? -5.403 1.681 14.884 1.00 98.44 84 ALA A N 1
ATOM 639 C CA . ALA A 1 84 ? -6.742 2.251 14.931 1.00 98.44 84 ALA A CA 1
ATOM 640 C C . ALA A 1 84 ? -6.996 3.189 13.733 1.00 98.44 84 ALA A C 1
ATOM 642 O O . ALA A 1 84 ? -6.342 4.235 13.643 1.00 98.44 84 ALA A O 1
ATOM 643 N N . PRO A 1 85 ? -7.951 2.872 12.835 1.00 98.19 85 PRO A N 1
ATOM 644 C CA . PRO A 1 85 ? -8.296 3.718 11.686 1.00 98.19 85 PRO A CA 1
ATOM 645 C C . PRO A 1 85 ? -8.899 5.072 12.064 1.00 98.19 85 PRO A C 1
ATOM 647 O O . PRO A 1 85 ? -8.809 6.021 11.291 1.00 98.19 85 PRO A O 1
ATOM 650 N N . THR A 1 86 ? -9.503 5.154 13.249 1.00 98.56 86 THR A N 1
ATOM 651 C CA . THR A 1 86 ? -10.161 6.334 13.822 1.00 98.56 86 THR A CA 1
ATOM 652 C C . THR A 1 86 ? -10.100 6.265 15.350 1.00 98.56 86 THR A C 1
ATOM 654 O O . THR A 1 86 ? -9.759 5.217 15.903 1.00 98.56 86 THR A O 1
ATOM 657 N N . SER A 1 87 ? -10.426 7.363 16.033 1.00 98.69 87 SER A N 1
ATOM 658 C CA . SER A 1 87 ? -10.723 7.341 17.466 1.00 98.69 87 SER A CA 1
ATOM 659 C C . SER A 1 87 ? -12.064 6.669 17.753 1.00 98.69 87 SER A C 1
ATOM 661 O O . SER A 1 87 ? -12.952 6.626 16.893 1.00 98.69 87 SER A O 1
ATOM 663 N N . GLY A 1 88 ? -12.201 6.118 18.956 1.00 98.62 88 GLY A N 1
ATOM 664 C CA . GLY A 1 88 ? -13.415 5.432 19.376 1.00 98.62 88 GLY A CA 1
ATOM 665 C C . GLY A 1 88 ? -13.214 4.546 20.597 1.00 98.62 88 GLY A C 1
ATOM 666 O O . GLY A 1 88 ? -12.262 4.711 21.358 1.00 98.62 88 GLY A O 1
ATOM 667 N N . ILE A 1 89 ? -14.122 3.589 20.777 1.00 98.75 89 ILE A N 1
ATOM 668 C CA . ILE A 1 89 ? -14.123 2.653 21.906 1.00 98.75 89 ILE A CA 1
ATOM 669 C C . ILE A 1 89 ? -14.009 1.220 21.391 1.00 98.75 89 ILE A C 1
ATOM 671 O O . ILE A 1 89 ? -14.708 0.820 20.456 1.00 98.75 89 ILE A O 1
ATOM 675 N N . ILE A 1 90 ? -13.156 0.422 22.031 1.00 98.81 90 ILE A N 1
ATOM 676 C CA . ILE A 1 90 ? -13.067 -1.015 21.767 1.00 98.81 90 ILE A CA 1
ATOM 677 C C . ILE A 1 90 ? -14.313 -1.696 22.328 1.00 98.81 90 ILE A C 1
ATOM 679 O O . ILE A 1 90 ? -14.451 -1.893 23.535 1.00 98.81 90 ILE A O 1
ATOM 683 N N . LYS A 1 91 ? -15.233 -2.057 21.436 1.00 98.44 91 LYS A N 1
ATOM 684 C CA . LYS A 1 91 ? -16.511 -2.679 21.784 1.00 98.44 91 LYS A CA 1
ATOM 685 C C . LYS A 1 91 ? -16.346 -4.151 22.139 1.00 98.44 91 LYS A C 1
ATOM 687 O O . LYS A 1 91 ? -16.983 -4.631 23.070 1.00 98.44 91 LYS A O 1
ATOM 692 N N . GLU A 1 92 ? -15.508 -4.864 21.393 1.00 97.94 92 GLU A N 1
ATOM 693 C CA . GLU A 1 92 ? -15.338 -6.309 21.537 1.00 97.94 92 GLU A CA 1
ATOM 694 C C . GLU A 1 92 ? -13.955 -6.753 21.049 1.00 97.94 92 GLU A C 1
ATOM 696 O O . GLU A 1 92 ? -13.397 -6.167 20.122 1.00 97.94 92 GLU A O 1
ATOM 701 N N . ILE A 1 93 ? -13.418 -7.809 21.663 1.00 97.81 93 ILE A N 1
ATOM 702 C CA . ILE A 1 93 ? -12.276 -8.573 21.153 1.00 97.81 93 ILE A CA 1
ATOM 703 C C . ILE A 1 93 ? -12.699 -10.041 21.187 1.00 97.81 93 ILE A C 1
ATOM 705 O O . ILE A 1 93 ? -12.827 -10.620 22.267 1.00 97.81 93 ILE A O 1
ATOM 709 N N . GLY A 1 94 ? -12.969 -10.618 20.021 1.00 95.88 94 GLY A N 1
ATOM 710 C CA . GLY A 1 94 ? -13.582 -11.939 19.925 1.00 95.88 94 GLY A CA 1
ATOM 711 C C . GLY A 1 94 ? -13.589 -12.502 18.510 1.00 95.88 94 GLY A C 1
ATOM 712 O O . GLY A 1 94 ? -13.003 -11.936 17.588 1.00 95.88 94 GLY A O 1
ATOM 713 N N . LEU A 1 95 ? -14.253 -13.645 18.339 1.00 94.25 95 LEU A N 1
ATOM 714 C CA . LEU A 1 95 ? -14.392 -14.286 17.035 1.00 94.25 95 LEU A CA 1
ATOM 715 C C . LEU A 1 95 ? -15.446 -13.560 16.196 1.00 94.25 95 LEU A C 1
ATOM 717 O O . LEU A 1 95 ? -16.609 -13.486 16.584 1.00 94.25 95 LEU A O 1
ATOM 721 N N . PHE A 1 96 ? -15.045 -13.096 15.016 1.00 91.38 96 PHE A N 1
ATOM 722 C CA . PHE A 1 96 ? -15.936 -12.499 14.024 1.00 91.38 96 PHE A CA 1
ATOM 723 C C . PHE A 1 96 ? -15.749 -13.190 12.673 1.00 91.38 96 PHE A C 1
ATOM 725 O O . PHE A 1 96 ? -14.645 -13.643 12.358 1.00 91.38 96 PHE A O 1
ATOM 732 N N . SER A 1 97 ? -16.820 -13.290 11.882 1.00 86.75 97 SER A N 1
ATOM 733 C CA . SER A 1 97 ? -16.784 -13.908 10.551 1.00 86.75 97 SER A CA 1
ATOM 734 C C . SER A 1 97 ? -15.716 -13.246 9.681 1.00 86.75 97 SER A C 1
ATOM 736 O O . SER A 1 97 ? -15.814 -12.059 9.371 1.00 86.75 97 SER A O 1
ATOM 738 N N . ASN A 1 98 ? -14.690 -14.008 9.297 1.00 78.50 98 ASN A N 1
ATOM 739 C CA . ASN A 1 98 ? -13.590 -13.496 8.488 1.00 78.50 98 ASN A CA 1
ATOM 740 C C . ASN A 1 98 ? -13.875 -13.678 6.987 1.00 78.50 98 ASN A C 1
ATOM 742 O O . ASN A 1 98 ? -14.785 -14.401 6.584 1.00 78.50 98 ASN A O 1
ATOM 746 N N . ASN A 1 99 ? -13.044 -13.067 6.145 1.00 72.69 99 ASN A N 1
ATOM 747 C CA . ASN A 1 99 ? -13.094 -13.173 4.684 1.00 72.69 99 ASN A CA 1
ATOM 748 C C . ASN A 1 99 ? -12.615 -14.532 4.124 1.00 72.69 99 ASN A C 1
ATOM 750 O O . ASN A 1 99 ? -12.489 -14.685 2.907 1.00 72.69 99 ASN A O 1
ATOM 754 N N . HIS A 1 100 ? -12.333 -15.518 4.983 1.00 76.81 100 HIS A N 1
ATOM 755 C CA . HIS A 1 100 ? -11.962 -16.859 4.546 1.00 76.81 100 HIS A CA 1
ATOM 756 C C . HIS A 1 100 ? -13.121 -17.488 3.746 1.00 76.81 100 HIS A C 1
ATOM 758 O O . HIS A 1 100 ? -14.264 -17.398 4.196 1.00 76.81 100 HIS A O 1
ATOM 764 N N . PRO A 1 101 ? -12.879 -18.186 2.617 1.00 73.69 101 PRO A N 1
ATOM 765 C CA . PRO A 1 101 ? -13.949 -18.740 1.775 1.00 73.69 101 PRO A CA 1
ATOM 766 C C . PRO A 1 101 ? -14.947 -19.658 2.497 1.00 73.69 101 PRO A C 1
ATOM 768 O O . PRO A 1 101 ? -16.083 -19.805 2.059 1.00 73.69 101 PRO A O 1
ATOM 771 N N . SER A 1 102 ? -14.538 -20.283 3.604 1.00 81.19 102 SER A N 1
ATOM 772 C CA . SER A 1 102 ? -15.409 -21.128 4.433 1.00 81.19 102 SER A CA 1
ATOM 773 C C . SER A 1 102 ? -16.144 -20.377 5.554 1.00 81.19 102 SER A C 1
ATOM 775 O O . SER A 1 102 ? -16.787 -21.021 6.378 1.00 81.19 102 SER A O 1
ATOM 777 N N . GLY A 1 103 ? -15.988 -19.054 5.652 1.00 79.75 103 GLY A N 1
ATOM 778 C CA . GLY A 1 103 ? -16.578 -18.227 6.707 1.00 79.75 103 GLY A CA 1
ATOM 779 C C . GLY A 1 103 ? -16.042 -18.519 8.110 1.00 79.75 103 GLY A C 1
ATOM 780 O O . GLY A 1 103 ? -16.729 -18.241 9.089 1.00 79.75 103 GLY A O 1
ATOM 781 N N . ILE A 1 104 ? -14.844 -19.111 8.229 1.00 86.25 104 ILE A N 1
ATOM 782 C CA . ILE A 1 104 ? -14.231 -19.369 9.539 1.00 86.25 104 ILE A CA 1
ATOM 783 C C . ILE A 1 104 ? -14.039 -18.035 10.256 1.00 86.25 104 ILE A C 1
ATOM 785 O O . ILE A 1 104 ? -13.463 -17.094 9.707 1.00 86.25 104 ILE A O 1
ATOM 789 N N . ALA A 1 105 ? -14.542 -17.970 11.486 1.00 90.88 105 ALA A N 1
ATOM 790 C CA . ALA A 1 105 ? -14.362 -16.806 12.326 1.00 90.88 105 ALA A CA 1
ATOM 791 C C . ALA A 1 105 ? -12.899 -16.688 12.770 1.00 90.88 105 ALA A C 1
ATOM 793 O O . ALA A 1 105 ? -12.267 -17.687 13.115 1.00 90.88 105 ALA A O 1
ATOM 794 N N . ALA A 1 106 ? -12.389 -15.462 12.791 1.00 92.06 106 ALA A N 1
ATOM 795 C CA . ALA A 1 106 ? -11.047 -15.143 13.259 1.00 92.06 106 ALA A CA 1
ATOM 796 C C . ALA A 1 106 ? -11.118 -14.155 14.419 1.00 92.06 106 ALA A C 1
ATOM 798 O O . ALA A 1 106 ? -12.082 -13.391 14.548 1.00 92.06 106 ALA A O 1
ATOM 799 N N . GLN A 1 107 ? -10.081 -14.159 15.256 1.00 95.31 107 GLN A N 1
ATOM 800 C CA . GLN A 1 107 ? -9.966 -13.171 16.322 1.00 95.31 107 GLN A CA 1
ATOM 801 C C . GLN A 1 107 ? -9.928 -11.768 15.720 1.00 95.31 107 GLN A C 1
ATOM 803 O O . GLN A 1 107 ? -9.151 -11.494 14.809 1.00 95.31 107 GLN A O 1
ATOM 808 N N . THR A 1 108 ? -10.798 -10.899 16.217 1.00 97.00 108 THR A N 1
ATOM 809 C CA . THR A 1 108 ? -11.113 -9.609 15.612 1.00 97.00 108 THR A CA 1
ATOM 810 C C . THR A 1 108 ? -11.360 -8.581 16.708 1.00 97.00 108 THR A C 1
ATOM 812 O O . THR A 1 108 ? -12.044 -8.854 17.696 1.00 97.00 108 THR A O 1
ATOM 815 N N . ILE A 1 109 ? -10.805 -7.384 16.527 1.00 98.38 109 ILE A N 1
ATOM 816 C CA . ILE A 1 109 ? -11.090 -6.216 17.361 1.00 98.38 109 ILE A CA 1
ATOM 817 C C . ILE A 1 109 ? -12.243 -5.445 16.716 1.00 98.38 109 ILE A C 1
ATOM 819 O O . ILE A 1 109 ? -12.120 -4.991 15.579 1.00 98.38 109 ILE A O 1
ATOM 823 N N . THR A 1 110 ? -13.343 -5.267 17.445 1.00 98.25 110 THR A N 1
ATOM 824 C CA . THR A 1 110 ? -14.448 -4.398 17.026 1.00 98.25 110 THR A CA 1
ATOM 825 C C . THR A 1 110 ? -14.275 -3.021 17.654 1.00 98.25 110 THR A C 1
ATOM 827 O O . THR A 1 110 ? -14.340 -2.875 18.876 1.00 98.25 110 THR A O 1
ATOM 830 N N . LEU A 1 111 ? -14.066 -2.010 16.817 1.00 98.62 111 LEU A N 1
ATOM 831 C CA . LEU A 1 111 ? -13.947 -0.605 17.196 1.00 98.62 111 LEU A CA 1
ATOM 832 C C . LEU A 1 111 ? -15.238 0.124 16.816 1.00 98.62 111 LEU A C 1
ATOM 834 O O . LEU A 1 111 ? -15.623 0.114 15.649 1.00 98.62 111 LEU A O 1
ATOM 838 N N . THR A 1 112 ? -15.889 0.769 17.783 1.00 98.56 112 THR A N 1
ATOM 839 C CA . THR A 1 112 ? -16.982 1.719 17.533 1.00 98.56 112 THR A CA 1
ATOM 840 C C . THR A 1 112 ? -16.388 3.120 17.435 1.00 98.56 112 THR A C 1
ATOM 842 O O . THR A 1 112 ? -15.869 3.604 18.446 1.00 98.56 112 THR A O 1
ATOM 845 N N . PRO A 1 113 ? -16.427 3.772 16.260 1.00 98.38 113 PRO A N 1
ATOM 846 C CA . PRO A 1 113 ? -15.945 5.140 16.118 1.00 98.38 113 PRO A CA 1
ATOM 847 C C . PRO A 1 113 ? -16.718 6.120 17.004 1.00 98.38 113 PRO A C 1
ATOM 849 O O . PRO A 1 113 ? -17.923 5.989 17.190 1.00 98.38 113 PRO A O 1
ATOM 852 N N . ASP A 1 114 ? -16.025 7.126 17.534 1.00 97.94 114 ASP A N 1
ATOM 853 C CA . ASP A 1 114 ? -16.650 8.254 18.248 1.00 97.94 114 ASP A CA 1
ATOM 854 C C . ASP A 1 114 ? -16.999 9.432 17.317 1.00 97.94 114 ASP A C 1
ATOM 856 O O . ASP A 1 114 ? -17.578 10.424 17.757 1.00 97.94 114 ASP A O 1
ATOM 860 N N . HIS A 1 115 ? -16.638 9.319 16.032 1.00 95.75 115 HIS A N 1
ATOM 861 C CA . HIS A 1 115 ? -16.743 10.352 14.994 1.00 95.75 115 HIS A CA 1
ATOM 862 C C . HIS A 1 115 ? -15.971 11.652 15.287 1.00 95.75 115 HIS A C 1
ATOM 864 O O . HIS A 1 115 ? -16.202 12.664 14.627 1.00 95.75 115 HIS A O 1
ATOM 870 N N . LEU A 1 116 ? -15.028 11.630 16.234 1.00 96.81 116 LEU A N 1
ATOM 871 C CA . LEU A 1 116 ? -14.169 12.773 16.555 1.00 96.81 116 LEU A CA 1
ATOM 872 C C . LEU A 1 116 ? -12.862 12.779 15.750 1.00 96.81 116 LEU A C 1
ATOM 874 O O . LEU A 1 116 ? -12.220 13.821 15.654 1.00 96.81 116 LEU A O 1
ATOM 878 N N . ASP A 1 117 ? -12.456 11.628 15.200 1.00 94.31 117 ASP A N 1
ATOM 879 C CA . ASP A 1 117 ? -11.206 11.434 14.442 1.00 94.31 117 ASP A CA 1
ATOM 880 C C . ASP A 1 117 ? -9.955 11.954 15.191 1.00 94.31 117 ASP A C 1
ATOM 882 O O . ASP A 1 117 ? -9.012 12.488 14.605 1.00 94.31 117 ASP A O 1
ATOM 886 N N . THR A 1 118 ? -9.945 11.819 16.522 1.00 98.19 118 THR A N 1
ATOM 887 C CA . THR A 1 118 ? -8.894 12.359 17.393 1.00 98.19 118 THR A CA 1
ATOM 888 C C . THR A 1 118 ? -7.609 11.557 17.235 1.00 98.19 118 THR A C 1
ATOM 890 O O . THR A 1 118 ? -7.540 10.385 17.603 1.00 98.19 118 THR A O 1
ATOM 893 N N . TRP A 1 119 ? -6.573 12.198 16.705 1.00 98.31 119 TRP A N 1
ATOM 894 C CA . TRP A 1 119 ? -5.265 11.594 16.470 1.00 98.31 119 TRP A CA 1
ATOM 895 C C . TRP A 1 119 ? -4.441 11.418 17.743 1.00 98.31 119 TRP A C 1
ATOM 897 O O . TRP A 1 119 ? -4.460 12.268 18.634 1.00 98.31 119 TRP A O 1
ATOM 907 N N . ARG A 1 120 ? -3.628 10.355 17.774 1.00 97.69 120 ARG A N 1
ATOM 908 C CA . ARG A 1 120 ? -2.454 10.319 18.652 1.00 97.69 120 ARG A CA 1
ATOM 909 C C . ARG A 1 120 ? -1.462 11.418 18.264 1.00 97.69 120 ARG A C 1
ATOM 911 O O . ARG A 1 120 ? -1.488 11.930 17.142 1.00 97.69 120 ARG A O 1
ATOM 918 N N . GLU A 1 121 ? -0.527 11.723 19.157 1.00 97.56 121 GLU A N 1
ATOM 919 C CA . GLU A 1 121 ? 0.620 12.553 18.793 1.00 97.56 121 GLU A CA 1
ATOM 920 C C . GLU A 1 121 ? 1.383 11.916 17.620 1.00 97.56 121 GLU A C 1
ATOM 922 O O . GLU A 1 121 ? 1.646 10.706 17.610 1.00 97.56 121 GLU A O 1
ATOM 927 N N . ARG A 1 122 ? 1.695 12.740 16.616 1.00 97.38 122 ARG A N 1
ATOM 928 C CA . ARG A 1 122 ? 2.393 12.334 15.395 1.00 97.38 122 ARG A CA 1
ATOM 929 C C . ARG A 1 122 ? 3.832 12.820 15.425 1.00 97.38 122 ARG A C 1
ATOM 931 O O . ARG A 1 122 ? 4.089 13.975 15.749 1.00 97.38 122 ARG A O 1
ATOM 938 N N . GLN A 1 123 ? 4.744 11.952 15.014 1.00 97.38 123 GLN A N 1
ATOM 939 C CA . GLN A 1 123 ? 6.181 12.198 14.964 1.00 97.38 123 GLN A CA 1
ATOM 940 C C . GLN A 1 123 ? 6.717 11.872 13.561 1.00 97.38 123 GLN A C 1
ATOM 942 O O . GLN A 1 123 ? 7.321 10.818 13.356 1.00 97.38 123 GLN A O 1
ATOM 947 N N . PRO A 1 124 ? 6.463 12.723 12.552 1.00 97.81 124 PRO A N 1
ATOM 948 C CA . PRO A 1 124 ? 7.001 12.531 11.210 1.00 97.81 124 PRO A CA 1
ATOM 949 C C . PRO A 1 124 ? 8.520 12.337 11.202 1.00 97.81 124 PRO A C 1
ATOM 951 O O . PRO A 1 124 ? 9.237 12.984 11.962 1.00 97.81 124 PRO A O 1
ATOM 954 N N . LEU A 1 125 ? 8.993 11.451 10.333 1.00 98.50 125 LEU A N 1
ATOM 955 C CA . LEU A 1 125 ? 10.404 11.299 9.998 1.00 98.50 125 LEU A CA 1
ATOM 956 C C . LEU A 1 125 ? 10.680 11.953 8.644 1.00 98.50 125 LEU A C 1
ATOM 958 O O . LEU A 1 125 ? 9.780 12.328 7.894 1.00 98.50 125 LEU A O 1
ATOM 962 N N . THR A 1 126 ? 11.953 12.038 8.310 1.00 97.56 126 THR A N 1
ATOM 963 C CA . THR A 1 126 ? 12.460 12.436 7.007 1.00 97.56 126 THR A CA 1
ATOM 964 C C . THR A 1 126 ? 13.201 11.272 6.359 1.00 97.56 126 THR A C 1
ATOM 966 O O . THR A 1 126 ? 13.573 10.292 7.001 1.00 97.56 126 THR A O 1
ATOM 969 N N . ILE A 1 127 ? 13.477 11.397 5.064 1.00 94.44 127 ILE A N 1
ATOM 970 C CA . ILE A 1 127 ? 14.301 10.428 4.330 1.00 94.44 127 ILE A CA 1
ATOM 971 C C . ILE A 1 127 ? 15.764 10.370 4.818 1.00 94.44 127 ILE A C 1
ATOM 973 O O . ILE A 1 127 ? 16.479 9.423 4.496 1.00 94.44 127 ILE A O 1
ATOM 977 N N . ASN A 1 128 ? 16.209 11.376 5.581 1.00 95.44 128 ASN A N 1
ATOM 978 C CA . ASN A 1 128 ? 17.573 11.478 6.105 1.00 95.44 128 ASN A CA 1
ATOM 979 C C . ASN A 1 128 ? 17.733 10.849 7.497 1.00 95.44 128 ASN A C 1
ATOM 981 O O . ASN A 1 128 ? 18.855 10.783 8.000 1.00 95.44 128 ASN A O 1
ATOM 985 N N . ASP A 1 129 ? 16.636 10.428 8.131 1.00 97.69 129 ASP A N 1
A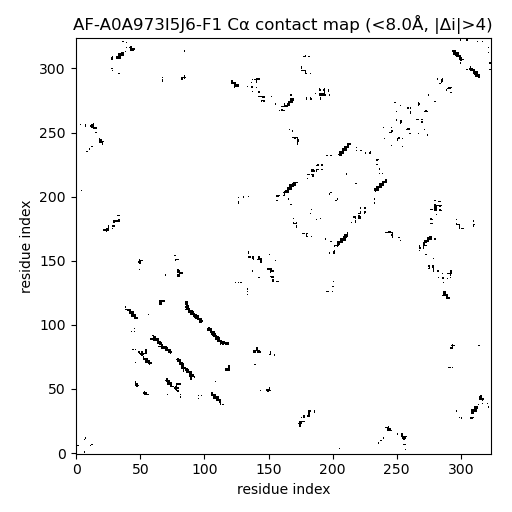TOM 986 C CA . ASP A 1 129 ? 16.688 9.715 9.403 1.00 97.69 129 ASP A CA 1
ATOM 987 C C . ASP A 1 129 ? 17.356 8.341 9.251 1.00 97.69 129 ASP A C 1
ATOM 989 O O . ASP A 1 129 ? 17.489 7.795 8.152 1.00 97.69 129 ASP A O 1
ATOM 993 N N . ASP A 1 130 ? 17.796 7.769 10.375 1.00 96.94 130 ASP A N 1
ATOM 994 C CA . ASP A 1 130 ? 18.479 6.476 10.372 1.00 96.94 130 ASP A CA 1
ATOM 995 C C . ASP A 1 130 ? 17.614 5.376 9.733 1.00 96.94 130 ASP A C 1
ATOM 997 O O . ASP A 1 130 ? 16.409 5.269 9.987 1.00 96.94 130 ASP A O 1
ATOM 1001 N N . LYS A 1 131 ? 18.245 4.496 8.946 1.00 96.50 131 LYS A N 1
ATOM 1002 C CA . LYS A 1 131 ? 17.547 3.406 8.245 1.00 96.50 131 LYS A CA 1
ATOM 1003 C C . LYS A 1 131 ? 16.754 2.521 9.206 1.00 96.50 131 LYS A C 1
ATOM 1005 O O . LYS A 1 131 ? 15.659 2.076 8.864 1.00 96.50 131 LYS A O 1
ATOM 1010 N N . THR A 1 132 ? 17.274 2.287 10.410 1.00 96.88 132 THR A N 1
ATOM 1011 C CA . THR A 1 132 ? 16.593 1.497 11.444 1.00 96.88 132 THR A CA 1
ATOM 1012 C C . THR A 1 132 ? 15.332 2.205 11.926 1.00 96.88 132 THR A C 1
ATOM 1014 O O . THR A 1 132 ? 14.301 1.557 12.092 1.00 96.88 132 THR A O 1
ATOM 1017 N N . ALA A 1 133 ? 15.379 3.530 12.107 1.00 97.94 133 ALA A N 1
ATOM 1018 C CA . ALA A 1 133 ? 14.214 4.323 12.496 1.00 97.94 133 ALA A CA 1
ATOM 1019 C C . ALA A 1 133 ? 13.124 4.286 11.414 1.00 97.94 133 ALA A C 1
ATOM 1021 O O . ALA A 1 133 ? 11.958 4.046 11.725 1.00 97.94 133 ALA A O 1
ATOM 1022 N N . ILE A 1 134 ? 13.506 4.421 10.140 1.00 98.44 134 ILE A N 1
ATOM 1023 C CA . ILE A 1 134 ? 12.577 4.332 9.003 1.00 98.44 134 ILE A CA 1
ATOM 1024 C C . ILE A 1 134 ? 11.946 2.933 8.915 1.00 98.44 134 ILE A C 1
ATOM 1026 O O . ILE A 1 134 ? 10.726 2.809 8.797 1.00 98.44 134 ILE A O 1
ATOM 1030 N N . ILE A 1 135 ? 12.742 1.862 9.015 1.00 97.81 135 ILE A N 1
ATOM 1031 C CA . ILE A 1 135 ? 12.226 0.482 9.011 1.00 97.81 135 ILE A CA 1
ATOM 1032 C C . ILE A 1 135 ? 11.279 0.242 10.190 1.00 97.81 135 ILE A C 1
ATOM 1034 O O . ILE A 1 135 ? 10.208 -0.344 10.004 1.00 97.81 135 ILE A O 1
ATOM 1038 N N . ASN A 1 136 ? 11.636 0.715 11.387 1.00 97.12 136 ASN A N 1
ATOM 1039 C CA . ASN A 1 136 ? 10.777 0.608 12.563 1.00 97.12 136 ASN A CA 1
ATOM 1040 C C . ASN A 1 136 ? 9.469 1.375 12.366 1.00 97.12 136 ASN A C 1
ATOM 1042 O O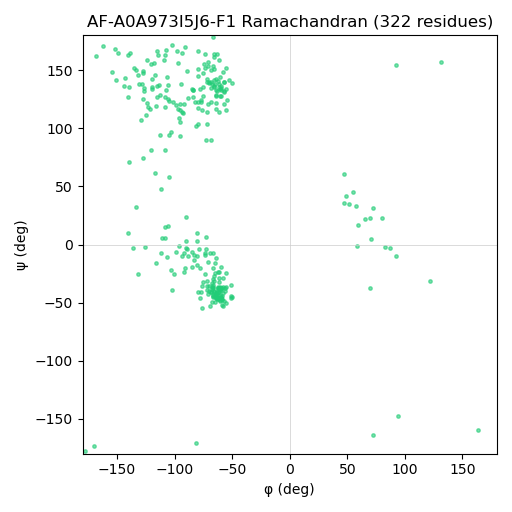 . ASN A 1 136 ? 8.415 0.822 12.664 1.00 97.12 136 ASN A O 1
ATOM 1046 N N . ARG A 1 137 ? 9.496 2.569 11.761 1.00 98.06 137 ARG A N 1
ATOM 1047 C CA . ARG A 1 137 ? 8.275 3.302 11.411 1.00 98.06 137 ARG A CA 1
ATOM 1048 C C . ARG A 1 137 ? 7.375 2.508 10.469 1.00 98.06 137 ARG A C 1
ATOM 1050 O O . ARG A 1 137 ? 6.183 2.396 10.728 1.00 98.06 137 ARG A O 1
ATOM 1057 N N . ILE A 1 138 ? 7.924 1.926 9.401 1.00 98.00 138 ILE A N 1
ATOM 1058 C CA . ILE A 1 138 ? 7.154 1.102 8.448 1.00 98.00 138 ILE A CA 1
ATOM 1059 C C . ILE A 1 138 ? 6.526 -0.109 9.162 1.00 98.00 138 ILE A C 1
ATOM 1061 O O . ILE A 1 138 ? 5.381 -0.476 8.887 1.00 98.00 138 ILE A O 1
ATOM 1065 N N . LYS A 1 139 ? 7.269 -0.717 10.094 1.00 96.50 139 LYS A N 1
ATOM 1066 C CA . LYS A 1 139 ? 6.844 -1.865 10.906 1.00 96.50 139 LYS A CA 1
ATOM 1067 C C . LYS A 1 139 ? 5.723 -1.499 11.884 1.00 96.50 139 LYS A C 1
ATOM 1069 O O . LYS A 1 139 ? 4.702 -2.181 11.927 1.00 96.50 139 LYS A O 1
ATOM 1074 N N . GLU A 1 140 ? 5.897 -0.421 12.643 1.00 96.31 140 GLU A N 1
ATOM 1075 C CA . GLU A 1 140 ? 4.915 0.104 13.602 1.00 96.31 140 GLU A CA 1
ATOM 1076 C C . GLU A 1 140 ? 3.661 0.631 12.910 1.00 96.31 140 GLU A C 1
ATOM 1078 O O . GLU A 1 140 ? 2.572 0.528 13.460 1.00 96.31 140 GLU A O 1
ATOM 1083 N N . ALA A 1 141 ? 3.788 1.126 11.680 1.00 97.75 141 ALA A N 1
ATOM 1084 C CA . ALA A 1 141 ? 2.665 1.573 10.870 1.00 97.75 141 ALA A CA 1
ATOM 1085 C C . ALA A 1 141 ? 1.789 0.437 10.317 1.00 97.75 141 ALA A C 1
ATOM 1087 O O . ALA A 1 141 ? 0.783 0.722 9.665 1.00 97.75 141 ALA A O 1
ATOM 1088 N N . GLY A 1 142 ? 2.161 -0.830 10.538 1.00 96.38 142 GLY A N 1
ATOM 1089 C CA . GLY A 1 142 ? 1.382 -1.982 10.082 1.00 96.38 142 GLY A CA 1
ATOM 1090 C C . GLY A 1 142 ? 1.383 -2.169 8.563 1.00 96.38 142 GLY A C 1
ATOM 1091 O O . GLY A 1 142 ? 0.468 -2.782 8.013 1.00 96.38 142 GLY A O 1
ATOM 1092 N N . ILE A 1 143 ? 2.382 -1.631 7.850 1.00 97.12 143 ILE A N 1
ATOM 1093 C CA . ILE A 1 143 ? 2.381 -1.668 6.385 1.00 97.12 143 ILE A CA 1
ATOM 1094 C C . ILE A 1 143 ? 2.640 -3.091 5.890 1.00 97.12 143 ILE A C 1
ATOM 1096 O O . ILE A 1 143 ? 3.700 -3.685 6.109 1.00 97.12 143 ILE A O 1
ATOM 1100 N N . THR A 1 144 ? 1.676 -3.600 5.133 1.00 94.31 144 THR A N 1
ATOM 1101 C CA . THR A 1 144 ? 1.738 -4.868 4.406 1.00 94.31 144 THR A CA 1
ATOM 1102 C C . THR A 1 144 ? 1.700 -4.624 2.896 1.00 94.31 144 THR A C 1
ATOM 1104 O O . THR A 1 144 ? 1.336 -3.541 2.430 1.00 94.31 144 THR A O 1
ATOM 1107 N N . GLY A 1 145 ? 2.091 -5.628 2.111 1.00 91.62 145 GLY A N 1
ATOM 1108 C CA . GLY A 1 145 ? 2.015 -5.592 0.654 1.00 91.62 145 GLY A CA 1
ATOM 1109 C C . GLY A 1 145 ? 0.568 -5.447 0.181 1.00 91.62 145 GLY A C 1
ATOM 1110 O O . GLY A 1 145 ? -0.238 -6.361 0.353 1.00 91.62 145 GLY A O 1
ATOM 1111 N N . LEU A 1 146 ? 0.254 -4.312 -0.441 1.00 91.00 146 LEU A N 1
ATOM 1112 C CA . LEU A 1 146 ? -1.093 -3.932 -0.871 1.00 91.00 146 LEU A CA 1
ATOM 1113 C C . LEU A 1 146 ? -1.469 -4.512 -2.241 1.00 91.00 146 LEU A C 1
ATOM 1115 O O . LEU A 1 146 ? -2.633 -4.470 -2.609 1.00 91.00 146 LEU A O 1
ATOM 1119 N N . GLY A 1 147 ? -0.523 -5.153 -2.935 1.00 82.25 147 GLY A N 1
ATOM 1120 C CA . GLY A 1 147 ? -0.762 -5.876 -4.191 1.00 82.25 147 GLY A CA 1
ATOM 1121 C C . GLY A 1 147 ? -1.349 -7.289 -4.035 1.00 82.25 147 GLY A C 1
ATOM 1122 O O . GLY A 1 147 ? -1.346 -8.047 -4.995 1.00 82.25 147 GLY A O 1
ATOM 1123 N N . GLY A 1 148 ? -1.785 -7.688 -2.832 1.00 76.69 148 GLY A N 1
ATOM 1124 C CA . GLY A 1 148 ? -2.604 -8.896 -2.621 1.00 76.69 148 GLY A CA 1
ATOM 1125 C C . GLY A 1 148 ? -2.037 -9.953 -1.668 1.00 76.69 148 GLY A C 1
ATOM 1126 O O . GLY A 1 148 ? -2.801 -10.605 -0.967 1.00 76.69 148 GLY A O 1
ATOM 1127 N N . ALA A 1 149 ? -0.712 -10.106 -1.567 1.00 79.06 149 ALA A N 1
ATOM 1128 C CA . ALA A 1 149 ? -0.110 -11.118 -0.686 1.00 79.06 149 ALA A CA 1
ATOM 1129 C C . ALA A 1 149 ? -0.029 -10.698 0.794 1.00 79.06 149 ALA A C 1
ATOM 1131 O O . ALA A 1 149 ? 0.358 -11.509 1.627 1.00 79.06 149 ALA A O 1
ATOM 1132 N N . SER A 1 150 ? -0.312 -9.432 1.129 1.00 86.62 150 SER A N 1
ATOM 1133 C CA . SER A 1 150 ? -0.266 -8.891 2.499 1.00 86.62 150 SER A CA 1
ATOM 1134 C C . SER A 1 150 ? 1.003 -9.264 3.291 1.00 86.62 150 SER A C 1
ATOM 1136 O O . SER A 1 150 ? 0.958 -9.475 4.500 1.00 86.62 150 SER A O 1
ATOM 1138 N N . PHE A 1 151 ? 2.159 -9.348 2.625 1.00 92.12 151 PHE A N 1
ATOM 1139 C CA . PHE A 1 151 ? 3.444 -9.617 3.277 1.00 92.12 151 PHE A CA 1
ATOM 1140 C C . PHE A 1 151 ? 3.947 -8.359 4.009 1.00 92.12 151 PHE A C 1
ATOM 1142 O O . PHE A 1 151 ? 3.897 -7.288 3.404 1.00 92.12 151 PHE A O 1
ATOM 1149 N N . PRO A 1 152 ? 4.452 -8.428 5.256 1.00 94.06 152 PRO A N 1
ATOM 1150 C CA . PRO A 1 152 ? 4.946 -7.245 5.967 1.00 94.06 152 PRO A CA 1
ATOM 1151 C C . PRO A 1 152 ? 6.058 -6.509 5.201 1.00 94.06 152 PRO A C 1
ATOM 1153 O O . PRO A 1 152 ? 7.124 -7.065 4.919 1.00 94.06 152 PRO A O 1
ATOM 1156 N N . SER A 1 153 ? 5.834 -5.234 4.877 1.00 95.88 153 SER A N 1
ATOM 1157 C CA . SER A 1 153 ? 6.744 -4.461 4.019 1.00 95.88 153 SER A CA 1
ATOM 1158 C C . SER A 1 153 ? 8.097 -4.220 4.679 1.00 95.88 153 SER A C 1
ATOM 1160 O O . SER A 1 153 ? 9.122 -4.308 4.007 1.00 95.88 153 SER A O 1
ATOM 1162 N N . ALA A 1 154 ? 8.120 -4.003 5.998 1.00 95.69 154 ALA A N 1
ATOM 1163 C CA . ALA A 1 154 ? 9.363 -3.855 6.753 1.00 95.69 154 ALA A CA 1
ATOM 1164 C C . ALA A 1 154 ? 10.265 -5.095 6.631 1.00 95.69 154 ALA A C 1
ATOM 1166 O O . ALA A 1 154 ? 11.475 -4.954 6.488 1.00 95.69 154 ALA A O 1
ATOM 1167 N N . VAL A 1 155 ? 9.688 -6.305 6.608 1.00 93.31 155 VAL A N 1
ATOM 1168 C CA . VAL A 1 155 ? 10.446 -7.556 6.430 1.00 93.31 155 VAL A CA 1
ATOM 1169 C C . VAL A 1 155 ? 11.056 -7.615 5.030 1.00 93.31 155 VAL A C 1
ATOM 1171 O O . VAL A 1 155 ? 12.239 -7.918 4.894 1.00 93.31 155 VAL A O 1
ATOM 1174 N N . LYS A 1 156 ? 10.285 -7.261 3.991 1.00 93.56 156 LYS A N 1
ATOM 1175 C CA . LYS A 1 156 ? 10.772 -7.236 2.600 1.00 93.56 156 LYS A CA 1
ATOM 1176 C C . LYS A 1 156 ? 11.911 -6.223 2.411 1.00 93.56 156 LYS A C 1
ATOM 1178 O O . LYS A 1 156 ? 12.863 -6.509 1.692 1.00 93.56 156 LYS A O 1
ATOM 1183 N N . LEU A 1 157 ? 11.827 -5.072 3.081 1.00 95.69 157 LEU A N 1
ATOM 1184 C CA . LEU A 1 157 ? 12.806 -3.979 3.009 1.00 95.69 157 LEU A CA 1
ATOM 1185 C C . LEU A 1 157 ? 14.018 -4.160 3.936 1.00 95.69 157 LEU A C 1
ATOM 1187 O O . LEU A 1 157 ? 15.017 -3.476 3.754 1.00 95.69 157 LEU A O 1
ATOM 1191 N N . SER A 1 158 ? 13.964 -5.101 4.882 1.00 93.38 158 SER A N 1
ATOM 1192 C CA . SER A 1 158 ? 15.085 -5.456 5.770 1.00 93.38 158 SER A CA 1
ATOM 1193 C C . SER A 1 158 ? 15.968 -6.574 5.195 1.00 93.38 158 SER A C 1
ATOM 1195 O O . SER A 1 158 ? 16.603 -7.321 5.939 1.00 93.38 158 SER A O 1
ATOM 1197 N N . THR A 1 159 ? 15.966 -6.757 3.873 1.00 89.38 159 THR A N 1
ATOM 1198 C CA . THR A 1 159 ? 16.762 -7.797 3.215 1.00 89.38 159 THR A CA 1
ATOM 1199 C C . THR A 1 159 ? 18.256 -7.465 3.243 1.00 89.38 159 THR A C 1
ATOM 1201 O O . THR A 1 159 ? 18.654 -6.329 3.009 1.00 89.38 159 THR A O 1
ATOM 1204 N N . ASN A 1 160 ? 19.091 -8.483 3.469 1.00 89.31 160 ASN A N 1
ATOM 1205 C CA . ASN A 1 160 ? 20.549 -8.380 3.321 1.00 89.31 160 ASN A CA 1
ATOM 1206 C C . ASN A 1 160 ? 21.022 -8.714 1.895 1.00 89.31 160 ASN A C 1
ATOM 1208 O O . ASN A 1 160 ? 22.217 -8.653 1.609 1.00 89.31 160 ASN A O 1
ATOM 1212 N N . ALA A 1 161 ? 20.110 -9.128 1.009 1.00 92.56 161 ALA A N 1
ATOM 1213 C CA . ALA A 1 161 ? 20.446 -9.423 -0.375 1.00 92.56 161 ALA A CA 1
ATOM 1214 C C . ALA A 1 161 ? 20.769 -8.130 -1.133 1.00 92.56 161 ALA A C 1
ATOM 1216 O O . ALA A 1 161 ? 20.065 -7.131 -0.999 1.00 92.56 161 ALA A O 1
ATOM 1217 N N . ALA A 1 162 ? 21.800 -8.167 -1.977 1.00 95.19 162 ALA A N 1
ATOM 1218 C CA . ALA A 1 162 ? 22.066 -7.079 -2.906 1.00 95.19 162 ALA A CA 1
ATOM 1219 C C . ALA A 1 162 ? 20.963 -7.039 -3.975 1.00 95.19 162 ALA A C 1
ATOM 1221 O O . ALA A 1 162 ? 20.739 -8.026 -4.679 1.00 95.19 162 ALA A O 1
ATOM 1222 N N . ILE A 1 163 ? 20.281 -5.901 -4.096 1.00 97.50 163 ILE A N 1
ATOM 1223 C CA . ILE A 1 163 ? 19.186 -5.716 -5.048 1.00 97.50 163 ILE A CA 1
ATOM 1224 C C . ILE A 1 163 ? 19.711 -4.982 -6.285 1.00 97.50 163 ILE A C 1
ATOM 1226 O O . ILE A 1 163 ? 20.194 -3.858 -6.201 1.00 97.50 163 ILE A O 1
ATOM 1230 N N . ASP A 1 164 ? 19.613 -5.612 -7.454 1.00 97.50 164 ASP A N 1
ATOM 1231 C CA . ASP A 1 164 ? 19.878 -4.951 -8.732 1.00 97.50 164 ASP A CA 1
ATOM 1232 C C . ASP A 1 164 ? 18.684 -4.075 -9.133 1.00 97.50 164 ASP A C 1
ATOM 1234 O O . ASP A 1 164 ? 18.868 -2.923 -9.516 1.00 97.50 164 ASP A O 1
ATOM 1238 N N . PHE A 1 165 ? 17.466 -4.616 -9.020 1.00 98.25 165 PHE A N 1
ATOM 1239 C CA . PHE A 1 165 ? 16.239 -3.968 -9.484 1.00 98.25 165 PHE A CA 1
ATOM 1240 C C . PHE A 1 165 ? 15.210 -3.833 -8.363 1.00 98.25 165 PHE A C 1
ATOM 1242 O O . PHE A 1 165 ? 14.754 -4.837 -7.810 1.00 98.25 165 PHE A O 1
ATOM 1249 N N . LEU A 1 166 ? 14.794 -2.599 -8.081 1.00 98.62 166 LEU A N 1
ATOM 1250 C CA . LEU A 1 166 ? 13.549 -2.315 -7.371 1.00 98.62 166 LEU A CA 1
ATOM 1251 C C . LEU A 1 166 ? 12.451 -2.082 -8.409 1.00 98.62 166 LEU A C 1
ATOM 1253 O O . LEU A 1 166 ? 12.501 -1.111 -9.156 1.00 98.62 166 LEU A O 1
ATOM 1257 N N . ILE A 1 167 ? 11.461 -2.964 -8.466 1.00 98.69 167 ILE A N 1
ATOM 1258 C CA . ILE A 1 167 ? 10.320 -2.834 -9.371 1.00 98.69 167 ILE A CA 1
ATOM 1259 C C . ILE A 1 167 ? 9.127 -2.318 -8.574 1.00 98.69 167 ILE A C 1
ATOM 1261 O O . ILE A 1 167 ? 8.697 -2.950 -7.610 1.00 98.69 167 ILE A O 1
ATOM 1265 N N . ILE A 1 168 ? 8.564 -1.195 -8.998 1.00 98.69 168 ILE A N 1
ATOM 1266 C CA . ILE A 1 168 ? 7.302 -0.670 -8.499 1.00 98.69 168 ILE A CA 1
ATOM 1267 C C . ILE A 1 168 ? 6.203 -1.114 -9.459 1.00 98.69 168 ILE A C 1
ATOM 1269 O O . ILE A 1 168 ? 6.140 -0.680 -10.607 1.00 98.69 168 ILE A O 1
ATOM 1273 N N . ASN A 1 169 ? 5.372 -2.035 -8.995 1.00 98.31 169 ASN A N 1
ATOM 1274 C CA . ASN A 1 169 ? 4.282 -2.619 -9.749 1.00 98.31 169 ASN A CA 1
ATOM 1275 C C . ASN A 1 169 ? 3.062 -1.690 -9.718 1.00 98.31 169 ASN A C 1
ATOM 1277 O O . ASN A 1 169 ? 2.356 -1.641 -8.708 1.00 98.31 169 ASN A O 1
ATOM 1281 N N . GLY A 1 170 ? 2.850 -0.963 -10.815 1.00 97.25 170 GLY A N 1
ATOM 1282 C CA . GLY A 1 170 ? 1.617 -0.242 -11.141 1.00 97.25 170 GLY A CA 1
ATOM 1283 C C . GLY A 1 170 ? 0.807 -0.941 -12.239 1.00 97.25 170 GLY A C 1
ATOM 1284 O O . GLY A 1 170 ? -0.056 -0.322 -12.864 1.00 97.25 170 GLY A O 1
ATOM 1285 N N . ALA A 1 171 ? 1.107 -2.212 -12.527 1.00 95.00 171 ALA A N 1
ATOM 1286 C CA . ALA A 1 171 ? 0.306 -3.026 -13.422 1.00 95.00 171 ALA A CA 1
ATOM 1287 C C . ALA A 1 171 ? -0.938 -3.519 -12.680 1.00 95.00 171 ALA A C 1
ATOM 1289 O O . ALA A 1 171 ? -0.858 -4.025 -11.564 1.00 95.00 171 ALA A O 1
ATOM 1290 N N . GLU A 1 172 ? -2.085 -3.394 -13.330 1.00 91.19 172 GLU A N 1
ATOM 1291 C CA . GLU A 1 172 ? -3.394 -3.701 -12.767 1.00 91.19 172 GLU A CA 1
ATOM 1292 C C . GLU A 1 172 ? -4.179 -4.402 -13.876 1.00 91.19 172 GLU A C 1
ATOM 1294 O O . GLU A 1 172 ? -5.050 -3.825 -14.535 1.00 91.19 172 GLU A O 1
ATOM 1299 N N . CYS A 1 173 ? -3.770 -5.637 -14.161 1.00 89.50 173 CYS A N 1
ATOM 1300 C CA . CYS A 1 173 ? -4.239 -6.409 -15.310 1.00 89.50 173 CYS A CA 1
ATOM 1301 C C . CYS A 1 173 ? -5.571 -7.132 -15.047 1.00 89.50 173 CYS A C 1
ATOM 1303 O O . CYS A 1 173 ? -6.178 -7.694 -15.962 1.00 89.50 173 CYS A O 1
ATOM 1305 N N . GLU A 1 174 ? -6.034 -7.124 -13.797 1.00 90.88 174 GLU A N 1
ATOM 1306 C CA . GLU A 1 174 ? -7.319 -7.650 -13.364 1.00 90.88 174 GLU A CA 1
ATOM 1307 C C . GLU A 1 174 ? -8.469 -6.850 -13.998 1.00 90.88 174 GLU A C 1
ATOM 1309 O O . GLU A 1 174 ? -8.474 -5.612 -13.958 1.00 90.88 174 GLU A O 1
ATOM 1314 N N . PRO A 1 175 ? -9.489 -7.529 -14.555 1.00 91.56 175 PRO A N 1
ATOM 1315 C CA . PRO A 1 175 ? -10.726 -6.866 -14.936 1.00 91.56 175 PRO A CA 1
ATOM 1316 C C . PRO A 1 175 ? -11.344 -6.117 -13.752 1.00 91.56 175 PRO A C 1
ATOM 1318 O O . PRO A 1 175 ? -11.199 -6.538 -12.606 1.00 91.56 175 PRO A O 1
ATOM 1321 N N . TYR A 1 176 ? -12.089 -5.052 -14.043 1.00 94.62 176 TYR A N 1
ATOM 1322 C CA . TYR A 1 176 ? -12.790 -4.177 -13.094 1.00 94.62 176 TYR A CA 1
ATOM 1323 C C . TYR A 1 176 ? -11.932 -3.277 -12.202 1.00 94.62 176 TYR A C 1
ATOM 1325 O O . TYR A 1 176 ? -12.360 -2.156 -11.941 1.00 94.62 176 TYR A O 1
ATOM 1333 N N . ILE A 1 177 ? -10.774 -3.730 -11.721 1.00 94.56 177 ILE A N 1
ATOM 1334 C CA . ILE A 1 177 ? -9.966 -2.966 -10.758 1.00 94.56 177 ILE A CA 1
ATOM 1335 C C . ILE A 1 177 ? -9.395 -1.714 -11.444 1.00 94.56 177 ILE A C 1
ATOM 1337 O O . ILE A 1 177 ? -8.952 -1.801 -12.586 1.00 94.56 177 ILE A O 1
ATOM 1341 N N . THR A 1 178 ? -9.466 -0.558 -10.778 1.00 96.88 178 THR A N 1
ATOM 1342 C CA . THR A 1 178 ? -8.933 0.749 -11.230 1.00 96.88 178 THR A CA 1
ATOM 1343 C C . THR A 1 178 ? -8.294 1.563 -10.099 1.00 96.88 178 THR A C 1
ATOM 1345 O O . THR A 1 178 ? -8.053 2.761 -10.256 1.00 96.88 178 THR A O 1
ATOM 1348 N N . SER A 1 179 ? -8.093 0.960 -8.927 1.00 97.19 179 SER A N 1
ATOM 1349 C CA . SER A 1 179 ? -7.626 1.639 -7.720 1.00 97.19 179 SER A CA 1
ATOM 1350 C C . SER A 1 179 ? -6.183 2.115 -7.847 1.00 97.19 179 SER A C 1
ATOM 1352 O O . SER A 1 179 ? -5.888 3.237 -7.440 1.00 97.19 179 SER A O 1
ATOM 1354 N N . ASP A 1 180 ? -5.304 1.303 -8.438 1.00 97.31 180 ASP A N 1
ATOM 1355 C CA . ASP A 1 180 ? -3.887 1.645 -8.590 1.00 97.31 180 ASP A CA 1
ATOM 1356 C C . ASP A 1 180 ? -3.691 2.666 -9.714 1.00 97.31 180 ASP A C 1
ATOM 1358 O O . ASP A 1 180 ? -2.882 3.584 -9.579 1.00 97.31 180 ASP A O 1
ATOM 1362 N N . ASP A 1 181 ? -4.483 2.564 -10.787 1.00 97.62 181 ASP A N 1
ATOM 1363 C CA . ASP A 1 181 ? -4.546 3.579 -11.845 1.00 97.62 181 ASP A CA 1
ATOM 1364 C C . ASP A 1 181 ? -4.952 4.949 -11.276 1.00 97.62 181 ASP A C 1
ATOM 1366 O O . ASP A 1 181 ? -4.239 5.943 -11.431 1.00 97.62 181 ASP A O 1
ATOM 1370 N N . ALA A 1 182 ? -6.060 4.991 -10.528 1.00 97.88 182 ALA A N 1
ATOM 1371 C CA . ALA A 1 182 ? -6.542 6.215 -9.899 1.00 97.88 182 ALA A CA 1
ATOM 1372 C C . ALA A 1 182 ? -5.544 6.782 -8.876 1.00 97.88 182 ALA A C 1
ATOM 1374 O O . ALA A 1 182 ? -5.390 8.004 -8.788 1.00 97.88 182 ALA A O 1
ATOM 1375 N N . LEU A 1 183 ? -4.854 5.912 -8.130 1.00 98.38 183 LEU A N 1
ATOM 1376 C CA . LEU A 1 183 ? -3.834 6.298 -7.160 1.00 98.38 183 LEU A CA 1
ATOM 1377 C C . LEU A 1 183 ? -2.602 6.910 -7.838 1.00 98.38 183 LEU A C 1
ATOM 1379 O O . LEU A 1 183 ? -2.139 7.962 -7.400 1.00 98.38 183 LEU A O 1
ATOM 1383 N N . MET A 1 184 ? -2.096 6.304 -8.916 1.00 98.56 184 MET A N 1
ATOM 1384 C CA . MET A 1 184 ? -0.978 6.859 -9.689 1.00 98.56 184 MET A CA 1
ATOM 1385 C C . MET A 1 184 ? -1.311 8.226 -10.285 1.00 98.56 184 MET A C 1
ATOM 1387 O O . MET A 1 184 ? -0.452 9.097 -10.317 1.00 98.56 184 MET A O 1
ATOM 1391 N N . GLN A 1 185 ? -2.552 8.445 -10.719 1.00 98.31 185 GLN A N 1
ATOM 1392 C CA . GLN A 1 185 ? -2.967 9.737 -11.270 1.00 98.31 185 GLN A CA 1
ATOM 1393 C C . GLN A 1 185 ? -3.095 10.841 -10.206 1.00 98.31 185 GLN A C 1
ATOM 1395 O O . GLN A 1 185 ? -2.809 11.999 -10.498 1.00 98.31 185 GLN A O 1
ATOM 1400 N N . GLN A 1 186 ? -3.543 10.509 -8.989 1.00 98.00 186 GLN A N 1
ATOM 1401 C CA . GLN A 1 186 ? -3.890 11.503 -7.956 1.00 98.00 186 GLN A CA 1
ATOM 1402 C C . GLN A 1 186 ? -2.816 11.701 -6.882 1.00 98.00 186 GLN A C 1
ATOM 1404 O O . GLN A 1 186 ? -2.761 12.762 -6.263 1.00 98.00 186 GLN A O 1
ATOM 1409 N N . HIS A 1 187 ? -1.968 10.700 -6.646 1.00 98.38 187 HIS A N 1
ATOM 1410 C CA . HIS A 1 187 ? -0.964 10.720 -5.581 1.00 98.38 187 HIS A CA 1
ATOM 1411 C C . HIS A 1 187 ? 0.418 10.253 -6.068 1.00 98.38 187 HIS A C 1
ATOM 1413 O O . HIS A 1 187 ? 1.179 9.669 -5.290 1.00 98.38 187 HIS A O 1
ATOM 1419 N N . SER A 1 188 ? 0.759 10.527 -7.334 1.00 98.62 188 SER A N 1
ATOM 1420 C CA . SER A 1 188 ? 2.063 10.211 -7.937 1.00 98.62 188 SER A CA 1
ATOM 1421 C C . SER A 1 188 ? 3.238 10.714 -7.096 1.00 98.62 188 SER A C 1
ATOM 1423 O O . SER A 1 188 ? 4.142 9.935 -6.804 1.00 98.62 188 SER A O 1
ATOM 1425 N N . ASP A 1 189 ? 3.189 11.958 -6.613 1.00 98.69 189 ASP A N 1
ATOM 1426 C CA . ASP A 1 189 ? 4.248 12.546 -5.776 1.00 98.69 189 ASP A CA 1
ATOM 1427 C C . ASP A 1 189 ? 4.485 11.726 -4.500 1.00 98.69 189 ASP A C 1
ATOM 1429 O O . ASP A 1 189 ? 5.618 11.437 -4.118 1.00 98.69 189 ASP A O 1
ATOM 1433 N N . SER A 1 190 ? 3.406 11.269 -3.856 1.00 98.69 190 SER A N 1
ATOM 1434 C CA . SER A 1 190 ? 3.518 10.428 -2.665 1.00 98.69 190 SER A CA 1
ATOM 1435 C C . SER A 1 190 ? 4.007 9.019 -2.995 1.00 98.69 190 SER A C 1
ATOM 1437 O O . SER A 1 190 ? 4.665 8.412 -2.151 1.00 98.69 190 SER A O 1
ATOM 1439 N N . ILE A 1 191 ? 3.687 8.475 -4.173 1.00 98.81 191 ILE A N 1
ATOM 1440 C CA . ILE A 1 191 ? 4.252 7.197 -4.620 1.00 98.81 191 ILE A CA 1
ATOM 1441 C C . ILE A 1 191 ? 5.759 7.357 -4.808 1.00 98.81 191 ILE A C 1
ATOM 1443 O O . ILE A 1 191 ? 6.497 6.543 -4.254 1.00 98.81 191 ILE A O 1
ATOM 1447 N N . ILE A 1 192 ? 6.205 8.392 -5.528 1.00 98.81 192 ILE A N 1
ATOM 1448 C CA . ILE A 1 192 ? 7.623 8.677 -5.777 1.00 98.81 192 ILE A CA 1
ATOM 1449 C C . ILE A 1 192 ? 8.374 8.895 -4.464 1.00 98.81 192 ILE A C 1
ATOM 1451 O O . ILE A 1 192 ? 9.379 8.228 -4.250 1.00 98.81 192 ILE A O 1
ATOM 1455 N N . ALA A 1 193 ? 7.843 9.678 -3.525 1.00 98.75 193 ALA A N 1
ATOM 1456 C CA . ALA A 1 193 ? 8.456 9.842 -2.204 1.00 98.75 193 ALA A CA 1
ATOM 1457 C C . ALA A 1 193 ? 8.657 8.496 -1.471 1.00 98.75 193 ALA A C 1
ATOM 1459 O O . ALA A 1 193 ? 9.676 8.265 -0.819 1.00 98.75 193 ALA A O 1
ATOM 1460 N N . GLY A 1 194 ? 7.708 7.564 -1.617 1.00 98.69 194 GLY A N 1
ATOM 1461 C CA . GLY A 1 194 ? 7.830 6.201 -1.094 1.00 98.69 194 GLY A CA 1
ATOM 1462 C C . GLY A 1 194 ? 8.932 5.396 -1.781 1.00 98.69 194 GLY A C 1
ATOM 1463 O O . GLY A 1 194 ? 9.657 4.646 -1.124 1.00 98.69 194 GLY A O 1
ATOM 1464 N N . VAL A 1 195 ? 9.099 5.589 -3.091 1.00 98.75 195 VAL A N 1
ATOM 1465 C CA . VAL A 1 195 ? 10.186 5.000 -3.880 1.00 98.75 195 VAL A CA 1
ATOM 1466 C C . VAL A 1 195 ? 11.537 5.520 -3.407 1.00 98.75 195 VAL A C 1
ATOM 1468 O O . VAL A 1 195 ? 12.445 4.714 -3.212 1.00 98.75 195 VAL A O 1
ATOM 1471 N N . GLU A 1 196 ? 11.667 6.824 -3.157 1.00 98.56 196 GLU A N 1
ATOM 1472 C CA . GLU A 1 196 ? 12.900 7.415 -2.630 1.00 98.56 196 GLU A CA 1
ATOM 1473 C C . GLU A 1 196 ? 13.274 6.807 -1.274 1.00 98.56 196 GLU A C 1
ATOM 1475 O O . GLU A 1 196 ? 14.415 6.387 -1.076 1.00 98.56 196 GLU A O 1
ATOM 1480 N N . ILE A 1 197 ? 12.306 6.681 -0.359 1.00 98.56 197 ILE A N 1
ATOM 1481 C CA . ILE A 1 197 ? 12.515 6.037 0.945 1.00 98.56 197 ILE A CA 1
ATOM 1482 C C . ILE A 1 197 ? 12.980 4.589 0.767 1.00 98.56 197 ILE A C 1
ATOM 1484 O O . ILE A 1 197 ? 13.944 4.157 1.393 1.00 98.56 197 ILE A O 1
ATOM 1488 N N . MET A 1 198 ? 12.326 3.810 -0.097 1.00 98.50 198 MET A N 1
ATOM 1489 C CA . MET A 1 198 ? 12.758 2.433 -0.348 1.00 98.50 198 MET A CA 1
ATOM 1490 C C . MET A 1 198 ? 14.167 2.380 -0.946 1.00 98.50 198 MET A C 1
ATOM 1492 O O . MET A 1 198 ? 14.953 1.508 -0.570 1.00 98.50 198 MET A O 1
ATOM 1496 N N . ALA A 1 199 ? 14.514 3.325 -1.823 1.00 97.56 199 ALA A N 1
ATOM 1497 C CA . ALA A 1 199 ? 15.839 3.427 -2.416 1.00 97.56 199 ALA A CA 1
ATOM 1498 C C . ALA A 1 199 ? 16.926 3.695 -1.364 1.00 97.56 199 ALA A C 1
ATOM 1500 O O . ALA A 1 199 ? 17.983 3.066 -1.430 1.00 97.56 199 ALA A O 1
ATOM 1501 N N . THR A 1 200 ? 16.679 4.539 -0.353 1.00 96.31 200 THR A N 1
ATOM 1502 C CA . THR A 1 200 ? 17.661 4.750 0.730 1.00 96.31 200 THR A CA 1
ATOM 1503 C C . THR A 1 200 ? 17.840 3.514 1.601 1.00 96.31 200 THR A C 1
ATOM 1505 O O . THR A 1 200 ? 18.951 3.242 2.065 1.00 96.31 200 THR A O 1
ATOM 1508 N N . LEU A 1 201 ? 16.784 2.723 1.790 1.00 97.06 201 LEU A N 1
ATOM 1509 C CA . LEU A 1 201 ? 16.840 1.496 2.577 1.00 97.06 201 LEU A CA 1
ATOM 1510 C C . LEU A 1 201 ? 17.672 0.413 1.881 1.00 97.06 201 LEU A C 1
ATOM 1512 O O . LEU A 1 201 ? 18.627 -0.083 2.482 1.00 97.06 201 LEU A O 1
ATOM 1516 N N . ILE A 1 202 ? 17.365 0.100 0.616 1.00 96.75 202 ILE A N 1
ATOM 1517 C CA . ILE A 1 202 ? 17.913 -1.088 -0.071 1.00 96.75 202 ILE A CA 1
ATOM 1518 C C . ILE A 1 202 ? 18.983 -0.789 -1.133 1.00 96.75 202 ILE A C 1
ATOM 1520 O O . ILE A 1 202 ? 19.632 -1.721 -1.600 1.00 96.75 202 ILE A O 1
ATOM 1524 N N . ASN A 1 203 ? 19.177 0.479 -1.511 1.00 96.06 203 ASN A N 1
ATOM 1525 C CA . ASN A 1 203 ? 20.181 0.948 -2.477 1.00 96.06 203 ASN A CA 1
ATOM 1526 C C . ASN A 1 203 ? 20.238 0.124 -3.789 1.00 96.06 203 ASN A C 1
ATOM 1528 O O . ASN A 1 203 ? 21.269 -0.494 -4.081 1.00 96.06 203 ASN A O 1
ATOM 1532 N N . PRO A 1 204 ? 19.136 0.065 -4.565 1.00 97.44 204 PRO A N 1
ATOM 1533 C CA . PRO A 1 204 ? 19.088 -0.708 -5.801 1.00 97.44 204 PRO A CA 1
ATOM 1534 C C . PRO A 1 204 ? 19.935 -0.055 -6.905 1.00 97.44 204 PRO A C 1
ATOM 1536 O O . PRO A 1 204 ? 20.155 1.153 -6.893 1.00 97.44 204 PRO A O 1
ATOM 1539 N N . LYS A 1 205 ? 20.375 -0.830 -7.906 1.00 96.69 205 LYS A N 1
ATOM 1540 C CA . LYS A 1 205 ? 21.087 -0.269 -9.077 1.00 96.69 205 LYS A CA 1
ATOM 1541 C C . LYS A 1 205 ? 20.152 0.448 -10.051 1.00 96.69 205 LYS A C 1
ATOM 1543 O O . LYS A 1 205 ? 20.576 1.365 -10.752 1.00 96.69 205 LYS A O 1
ATOM 1548 N N . ARG A 1 206 ? 18.910 -0.029 -10.151 1.00 97.56 206 ARG A N 1
ATOM 1549 C CA . ARG A 1 206 ? 17.858 0.512 -11.015 1.00 97.56 206 ARG A CA 1
ATOM 1550 C C . ARG A 1 206 ? 16.512 0.429 -10.326 1.00 97.56 206 ARG A C 1
ATOM 1552 O O . ARG A 1 206 ? 16.206 -0.568 -9.664 1.00 97.56 206 ARG A O 1
ATOM 1559 N N . ILE A 1 207 ? 15.692 1.444 -10.551 1.00 98.69 207 ILE A N 1
ATOM 1560 C CA . ILE A 1 207 ? 14.306 1.474 -10.106 1.00 98.69 207 ILE A CA 1
ATOM 1561 C C . ILE A 1 207 ? 13.416 1.494 -11.344 1.00 98.69 207 ILE A C 1
ATOM 1563 O O . ILE A 1 207 ? 13.588 2.334 -12.219 1.00 98.69 207 ILE A O 1
ATOM 1567 N N . ILE A 1 208 ? 12.464 0.571 -11.437 1.00 98.69 208 ILE A N 1
ATOM 1568 C CA . ILE A 1 208 ? 11.552 0.473 -12.579 1.00 98.69 208 ILE A CA 1
ATOM 1569 C C . ILE A 1 208 ? 10.126 0.616 -12.071 1.00 98.69 208 ILE A C 1
ATOM 1571 O O . ILE A 1 208 ? 9.657 -0.245 -11.335 1.00 98.69 208 ILE A O 1
ATOM 1575 N N . ILE A 1 209 ? 9.418 1.661 -12.482 1.00 98.69 209 ILE A N 1
ATOM 1576 C CA . ILE A 1 209 ? 7.982 1.803 -12.229 1.00 98.69 209 ILE A CA 1
ATOM 1577 C C . ILE A 1 209 ? 7.250 1.286 -13.459 1.00 98.69 209 ILE A C 1
ATOM 1579 O O . ILE A 1 209 ? 7.257 1.922 -14.511 1.00 98.69 209 ILE A O 1
ATOM 1583 N N . ALA A 1 210 ? 6.673 0.096 -13.341 1.00 98.38 210 ALA A N 1
ATOM 1584 C CA . ALA A 1 210 ? 6.038 -0.595 -14.450 1.00 98.38 210 ALA A CA 1
ATOM 1585 C C . ALA A 1 210 ? 4.535 -0.325 -14.459 1.00 98.38 210 ALA A C 1
ATOM 1587 O O . ALA A 1 210 ? 3.844 -0.629 -13.488 1.00 98.38 210 ALA A O 1
ATOM 1588 N N . ILE A 1 211 ? 4.048 0.240 -15.560 1.00 98.31 211 ILE A N 1
ATOM 1589 C CA . ILE A 1 211 ? 2.659 0.676 -15.735 1.00 98.31 211 ILE A CA 1
ATOM 1590 C C . ILE A 1 211 ? 2.161 0.109 -17.061 1.00 98.31 211 ILE A C 1
ATOM 1592 O O . ILE A 1 211 ? 2.893 0.112 -18.045 1.00 98.31 211 ILE A O 1
ATOM 1596 N N . GLU A 1 212 ? 0.937 -0.402 -17.117 1.00 96.69 212 GLU A N 1
ATOM 1597 C CA . GLU A 1 212 ? 0.391 -0.910 -18.381 1.00 96.69 212 GLU A CA 1
ATOM 1598 C C . GLU A 1 212 ? 0.199 0.211 -19.415 1.00 96.69 212 GLU A C 1
ATOM 1600 O O . GLU A 1 212 ? -0.225 1.322 -19.093 1.00 96.69 212 GLU A O 1
ATOM 1605 N N . ASP A 1 213 ? 0.487 -0.100 -20.679 1.00 95.62 213 ASP A N 1
ATOM 1606 C CA . ASP A 1 213 ? 0.425 0.818 -21.823 1.00 95.62 213 ASP A CA 1
ATOM 1607 C C . ASP A 1 213 ? -0.967 1.426 -22.069 1.00 95.62 213 ASP A C 1
ATOM 1609 O O . ASP A 1 213 ? -1.088 2.486 -22.686 1.00 95.62 213 ASP A O 1
ATOM 1613 N N . ASN A 1 214 ? -2.019 0.812 -21.526 1.00 93.81 214 ASN A N 1
ATOM 1614 C CA . ASN A 1 214 ? -3.378 1.336 -21.566 1.00 93.81 214 ASN A CA 1
ATOM 1615 C C . ASN A 1 214 ? -3.685 2.427 -20.518 1.00 93.81 214 ASN A C 1
ATOM 1617 O O . ASN A 1 214 ? -4.827 2.892 -20.476 1.00 93.81 214 ASN A O 1
ATOM 1621 N N . LYS A 1 215 ? -2.710 2.861 -19.702 1.00 95.56 215 LYS A N 1
ATOM 1622 C CA . LYS A 1 215 ? -2.868 3.906 -18.666 1.00 95.56 215 LYS A CA 1
ATOM 1623 C C . LYS A 1 215 ? -2.004 5.150 -18.938 1.00 95.56 215 LYS A C 1
ATOM 1625 O O . LYS A 1 215 ? -1.157 5.510 -18.119 1.00 95.56 215 LYS A O 1
ATOM 1630 N N . PRO A 1 216 ? -2.211 5.868 -20.058 1.00 96.56 216 PRO A N 1
ATOM 1631 C CA . PRO A 1 216 ? -1.363 7.006 -20.419 1.00 96.56 216 PRO A CA 1
ATOM 1632 C C . PRO A 1 216 ? -1.390 8.140 -19.383 1.00 96.56 216 PRO A C 1
ATOM 1634 O O . PRO A 1 216 ? -0.379 8.800 -19.185 1.00 96.56 216 PRO A O 1
ATOM 1637 N N . GLN A 1 217 ? -2.516 8.358 -18.692 1.00 97.44 217 GLN A N 1
ATOM 1638 C CA . GLN A 1 217 ? -2.617 9.413 -17.674 1.00 97.44 217 GLN A CA 1
ATOM 1639 C C . GLN A 1 217 ? -1.794 9.091 -16.420 1.00 97.44 217 GLN A C 1
ATOM 1641 O O . GLN A 1 217 ? -1.120 9.975 -15.899 1.00 97.44 217 GLN A O 1
ATOM 1646 N N . ALA A 1 218 ? -1.789 7.830 -15.974 1.00 97.81 218 ALA A N 1
ATOM 1647 C CA . ALA A 1 218 ? -0.929 7.391 -14.878 1.00 97.81 218 ALA A CA 1
ATOM 1648 C C . ALA A 1 218 ? 0.555 7.498 -15.250 1.00 97.81 218 ALA A C 1
ATOM 1650 O O . ALA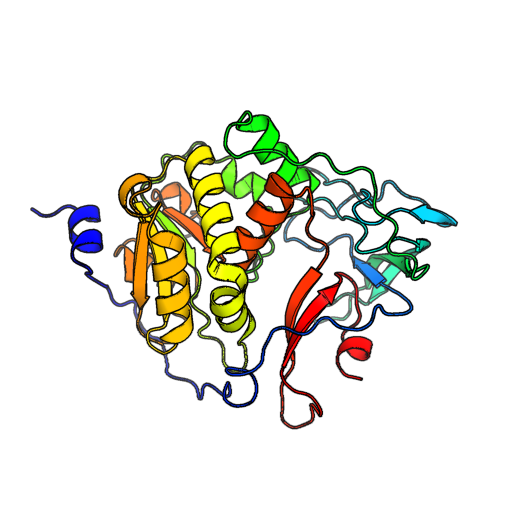 A 1 218 ? 1.346 7.974 -14.443 1.00 97.81 218 ALA A O 1
ATOM 1651 N N . ILE A 1 219 ? 0.926 7.118 -16.481 1.00 98.56 219 ILE A N 1
ATOM 1652 C CA . ILE A 1 219 ? 2.304 7.257 -16.979 1.00 98.56 219 ILE A CA 1
ATOM 1653 C C . ILE A 1 219 ? 2.745 8.723 -16.925 1.00 98.56 219 ILE A C 1
ATOM 1655 O O . ILE A 1 219 ? 3.743 9.019 -16.279 1.00 98.56 219 ILE A O 1
ATOM 1659 N N . ILE A 1 220 ? 1.961 9.642 -17.501 1.00 98.50 220 ILE A N 1
ATOM 1660 C CA . ILE A 1 220 ? 2.273 11.081 -17.504 1.00 98.50 220 ILE A CA 1
ATOM 1661 C C . ILE A 1 220 ? 2.393 11.632 -16.074 1.00 98.50 220 ILE A C 1
ATOM 1663 O O . ILE A 1 220 ? 3.315 12.391 -15.777 1.00 98.50 220 ILE A O 1
ATOM 1667 N N . ALA A 1 221 ? 1.475 11.260 -15.174 1.00 98.56 221 ALA A N 1
ATOM 1668 C CA . ALA A 1 221 ? 1.501 11.718 -13.785 1.00 98.56 221 ALA A CA 1
ATOM 1669 C C . ALA A 1 221 ? 2.750 11.226 -13.032 1.00 98.56 221 ALA A C 1
ATOM 1671 O O . ALA A 1 221 ? 3.371 11.995 -12.297 1.00 98.56 221 ALA A O 1
ATOM 1672 N N . MET A 1 222 ? 3.137 9.965 -13.242 1.00 98.69 222 MET A N 1
ATOM 1673 C CA . MET A 1 222 ? 4.318 9.358 -12.625 1.00 98.69 222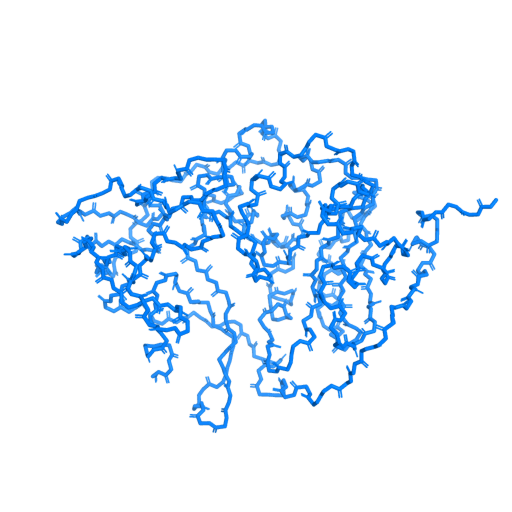 MET A CA 1
ATOM 1674 C C . MET A 1 222 ? 5.629 9.889 -13.214 1.00 98.69 222 MET A C 1
ATOM 1676 O O . MET A 1 222 ? 6.568 10.125 -12.460 1.00 98.69 222 MET A O 1
ATOM 1680 N N . GLU A 1 223 ? 5.696 10.118 -14.529 1.00 98.56 223 GLU A N 1
ATOM 1681 C CA . GLU A 1 223 ? 6.844 10.760 -15.185 1.00 98.56 223 GLU A CA 1
ATOM 1682 C C . GLU A 1 223 ? 7.070 12.167 -14.635 1.00 98.56 223 GLU A C 1
ATOM 1684 O O . GLU A 1 223 ? 8.183 12.497 -14.231 1.00 98.56 223 GLU A O 1
ATOM 1689 N N . LYS A 1 224 ? 5.999 12.964 -14.539 1.00 98.56 224 LYS A N 1
ATOM 1690 C CA . LYS A 1 224 ? 6.058 14.313 -13.975 1.00 98.56 224 LYS A CA 1
ATOM 1691 C C . LYS A 1 224 ? 6.514 14.307 -12.513 1.00 98.56 224 LYS A C 1
ATOM 1693 O O . LYS A 1 224 ? 7.376 15.093 -12.145 1.00 98.56 224 LYS A O 1
ATOM 1698 N N . ALA A 1 225 ? 5.964 13.420 -11.685 1.00 98.50 225 ALA A N 1
ATOM 1699 C CA . ALA A 1 225 ? 6.343 13.321 -10.273 1.00 98.50 225 ALA A CA 1
ATOM 1700 C C . ALA A 1 225 ? 7.797 12.862 -10.068 1.00 98.50 225 ALA A C 1
ATOM 1702 O O . ALA A 1 225 ? 8.412 13.175 -9.051 1.00 98.50 225 ALA A O 1
ATOM 1703 N N . ALA A 1 226 ? 8.354 12.102 -11.015 1.00 98.12 226 ALA A N 1
ATOM 1704 C CA . ALA A 1 226 ? 9.718 11.594 -10.940 1.00 98.12 226 ALA A CA 1
ATOM 1705 C C . ALA A 1 226 ? 10.771 12.555 -11.520 1.00 98.12 226 ALA A C 1
ATOM 1707 O O . ALA A 1 226 ? 11.959 12.291 -11.340 1.00 98.12 226 ALA A O 1
ATOM 1708 N N . GLU A 1 227 ? 10.374 13.635 -12.204 1.00 96.75 227 GLU A N 1
ATOM 1709 C CA . GLU A 1 227 ? 11.255 14.490 -13.022 1.00 96.75 227 GLU A CA 1
ATOM 1710 C C . GLU A 1 227 ? 12.522 14.945 -12.272 1.00 96.75 227 GLU A C 1
ATOM 1712 O O . GLU A 1 227 ? 13.636 14.791 -12.779 1.00 96.75 227 GLU A O 1
ATOM 1717 N N . ASP A 1 228 ? 12.371 15.393 -11.023 1.00 94.25 228 ASP A N 1
ATOM 1718 C CA . AS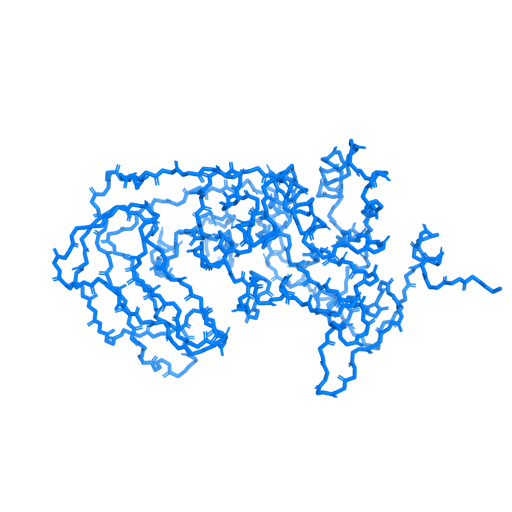P A 1 228 ? 13.472 15.933 -10.213 1.00 94.25 228 ASP A CA 1
ATOM 1719 C C . ASP A 1 228 ? 14.398 14.861 -9.611 1.00 94.25 228 ASP A C 1
ATOM 1721 O O . ASP A 1 228 ? 15.541 15.144 -9.236 1.00 94.25 228 ASP A O 1
ATOM 1725 N N . VAL A 1 229 ? 13.928 13.616 -9.503 1.00 95.44 229 VAL A N 1
ATOM 1726 C CA . VAL A 1 229 ? 14.623 12.544 -8.768 1.00 95.44 229 VAL A CA 1
ATOM 1727 C C . VAL A 1 229 ? 15.065 11.387 -9.657 1.00 95.44 229 VAL A C 1
ATOM 1729 O O . VAL A 1 229 ? 15.941 10.615 -9.261 1.00 95.44 229 VAL A O 1
ATOM 1732 N N . ALA A 1 230 ? 14.526 11.283 -10.875 1.00 92.19 230 ALA A N 1
ATOM 1733 C CA . ALA A 1 230 ? 14.718 10.129 -11.743 1.00 92.19 230 ALA A CA 1
ATOM 1734 C C . ALA A 1 230 ? 16.188 9.881 -12.084 1.00 92.19 230 ALA A C 1
ATOM 1736 O O . ALA A 1 230 ? 16.669 8.762 -11.928 1.00 92.19 230 ALA A O 1
ATOM 1737 N N . ASN A 1 231 ? 16.928 10.929 -12.457 1.00 91.31 231 ASN A N 1
ATOM 1738 C CA . ASN A 1 231 ? 18.354 10.809 -12.772 1.00 91.31 231 ASN A CA 1
ATOM 1739 C C . ASN A 1 231 ? 19.196 10.464 -11.537 1.00 91.31 231 ASN A C 1
ATOM 1741 O O . ASN A 1 231 ? 20.158 9.713 -11.633 1.00 91.31 231 ASN A O 1
ATOM 1745 N N . LYS A 1 232 ? 18.840 11.002 -10.364 1.00 94.25 232 LYS A N 1
ATOM 1746 C CA . LYS A 1 232 ? 19.584 10.777 -9.116 1.00 94.25 232 LYS A CA 1
ATOM 1747 C C . LYS A 1 232 ? 19.423 9.345 -8.602 1.00 94.25 232 LYS A C 1
ATOM 1749 O O . LYS A 1 232 ? 20.348 8.808 -7.999 1.00 94.25 232 LYS A O 1
ATOM 1754 N N . LEU A 1 233 ? 18.240 8.765 -8.789 1.00 94.44 233 LEU A N 1
ATOM 1755 C CA . LEU A 1 233 ? 17.867 7.453 -8.259 1.00 94.44 233 LEU A CA 1
ATOM 1756 C C . LEU A 1 233 ? 17.779 6.362 -9.331 1.00 94.44 233 LEU A C 1
ATOM 1758 O O . LEU A 1 233 ? 17.382 5.240 -9.023 1.00 94.44 233 LEU A O 1
ATOM 1762 N N . GLU A 1 234 ? 18.152 6.681 -10.573 1.00 96.88 234 GLU A N 1
ATOM 1763 C CA . GLU A 1 234 ? 18.113 5.762 -11.713 1.00 96.88 234 GLU A CA 1
ATOM 1764 C C . GLU A 1 234 ? 16.705 5.151 -11.907 1.00 96.88 234 GLU A C 1
ATOM 1766 O O . GLU A 1 234 ? 16.546 3.932 -12.059 1.00 96.88 234 GLU A O 1
ATOM 1771 N N . ILE A 1 235 ? 15.672 6.007 -11.837 1.00 98.12 235 ILE A N 1
ATOM 1772 C CA . ILE A 1 235 ? 14.259 5.635 -12.009 1.00 98.12 235 ILE A CA 1
ATOM 1773 C C . ILE A 1 235 ? 13.897 5.618 -13.490 1.00 98.12 235 ILE A C 1
ATOM 1775 O O . ILE A 1 235 ? 14.155 6.567 -14.226 1.00 98.12 235 ILE A O 1
ATOM 1779 N N . ILE A 1 236 ? 13.209 4.556 -13.896 1.00 97.81 236 ILE A N 1
ATOM 1780 C CA . ILE A 1 236 ? 12.650 4.376 -15.230 1.00 97.81 236 ILE A CA 1
ATOM 1781 C C . ILE A 1 236 ? 11.147 4.143 -15.088 1.00 97.81 236 ILE A C 1
ATOM 1783 O O . ILE A 1 236 ? 10.726 3.139 -14.509 1.00 97.81 236 ILE A O 1
ATOM 1787 N N . ILE A 1 237 ? 10.331 5.030 -15.658 1.00 98.12 237 ILE A N 1
ATOM 1788 C CA . ILE A 1 237 ? 8.913 4.737 -15.890 1.00 98.12 237 ILE A CA 1
ATOM 1789 C C . ILE A 1 237 ? 8.824 3.880 -17.154 1.00 98.12 237 ILE A C 1
ATOM 1791 O O . ILE A 1 237 ? 9.327 4.256 -18.213 1.00 98.12 237 ILE A O 1
ATOM 1795 N N . ARG A 1 238 ? 8.235 2.687 -17.045 1.00 97.81 238 ARG A N 1
ATOM 1796 C CA . ARG A 1 238 ? 8.186 1.710 -18.135 1.00 97.81 238 ARG A CA 1
ATOM 1797 C C . ARG A 1 238 ? 6.749 1.305 -18.428 1.00 97.81 238 ARG A C 1
ATOM 1799 O O . ARG A 1 238 ? 6.133 0.584 -17.647 1.00 97.81 238 ARG A O 1
ATOM 1806 N N . ALA A 1 239 ? 6.265 1.708 -19.601 1.00 97.75 239 ALA A N 1
ATOM 1807 C CA . ALA A 1 239 ? 5.055 1.140 -20.178 1.00 97.75 239 ALA A CA 1
ATOM 1808 C C . ALA A 1 239 ? 5.277 -0.351 -20.492 1.00 97.75 239 ALA A C 1
ATOM 1810 O O . ALA A 1 239 ? 6.255 -0.696 -21.159 1.00 97.75 239 ALA A O 1
ATOM 1811 N N . ILE A 1 240 ? 4.391 -1.226 -20.018 1.00 96.88 240 ILE A N 1
ATOM 1812 C CA . ILE A 1 240 ? 4.398 -2.670 -20.298 1.00 96.88 240 ILE A CA 1
ATOM 1813 C C . ILE A 1 240 ? 3.116 -3.088 -21.037 1.00 96.88 240 ILE A C 1
ATOM 1815 O O . ILE A 1 240 ? 2.094 -2.419 -20.892 1.00 96.88 240 ILE A O 1
ATOM 1819 N N . PRO A 1 241 ? 3.121 -4.197 -21.799 1.00 93.44 241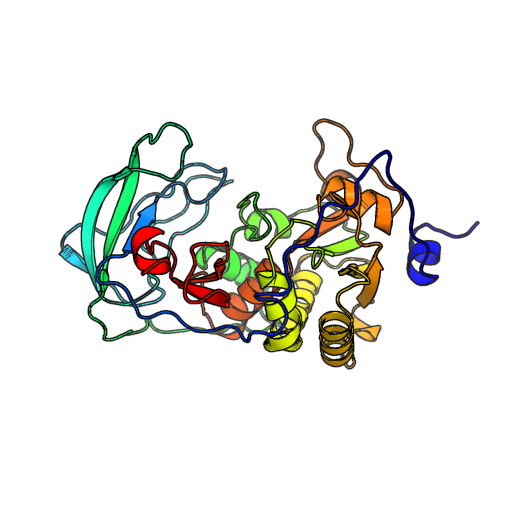 PRO A N 1
ATOM 1820 C CA . PRO A 1 241 ? 1.923 -4.669 -22.486 1.00 93.44 241 PRO A CA 1
ATOM 1821 C C . PRO A 1 241 ? 0.773 -4.975 -21.520 1.00 93.44 241 PRO A C 1
ATOM 1823 O O . PRO A 1 241 ? 0.963 -5.710 -20.548 1.00 93.44 241 PRO A O 1
ATOM 1826 N N . THR A 1 242 ? -0.431 -4.496 -21.839 1.00 93.19 242 THR A N 1
ATOM 1827 C CA . THR A 1 242 ? -1.670 -4.883 -21.143 1.00 93.19 242 THR A CA 1
ATOM 1828 C C . THR A 1 242 ? -2.022 -6.348 -21.440 1.00 93.19 242 THR A C 1
ATOM 1830 O O . THR A 1 242 ? -2.722 -6.659 -22.409 1.00 93.19 242 THR A O 1
ATOM 1833 N N . LEU A 1 243 ? -1.529 -7.274 -20.620 1.00 93.62 243 LEU A N 1
ATOM 1834 C CA . LEU A 1 243 ? -1.722 -8.718 -20.773 1.00 93.62 243 LEU A CA 1
ATOM 1835 C C . LEU A 1 243 ? -1.951 -9.336 -19.395 1.00 93.62 243 LEU A C 1
ATOM 1837 O O . LEU A 1 243 ? -1.124 -9.166 -18.512 1.00 93.62 243 LEU A O 1
ATOM 1841 N N . TYR A 1 244 ? -3.026 -10.093 -19.184 1.00 92.56 244 TYR A N 1
ATOM 1842 C CA . TYR A 1 244 ? -3.216 -10.810 -17.920 1.00 92.56 244 TYR A CA 1
ATOM 1843 C C . TYR A 1 244 ? -2.460 -12.148 -17.958 1.00 92.56 244 TYR A C 1
ATOM 1845 O O . TYR A 1 244 ? -2.627 -12.867 -18.947 1.00 92.56 244 TYR A O 1
ATOM 1853 N N . PRO A 1 245 ? -1.682 -12.551 -16.929 1.00 93.38 245 PRO A N 1
ATOM 1854 C CA . PRO A 1 245 ? -1.450 -11.895 -15.635 1.00 93.38 245 PRO A CA 1
ATOM 1855 C C . PRO A 1 245 ? -0.065 -11.210 -15.535 1.00 93.38 245 PRO A C 1
ATOM 1857 O O . PRO A 1 245 ? 0.737 -11.552 -14.667 1.00 93.38 245 PRO A O 1
ATOM 1860 N N . ALA A 1 246 ? 0.264 -10.263 -16.420 1.00 90.75 246 ALA A N 1
ATOM 1861 C CA . ALA A 1 246 ? 1.570 -9.585 -16.441 1.00 90.75 246 ALA A CA 1
ATOM 1862 C C . ALA A 1 246 ? 1.872 -8.792 -15.159 1.00 90.75 246 ALA A C 1
ATOM 1864 O O . ALA A 1 246 ? 3.041 -8.597 -14.840 1.00 90.75 246 ALA A O 1
ATOM 1865 N N . GLY A 1 247 ? 0.844 -8.384 -14.405 1.00 90.19 247 GLY A N 1
ATOM 1866 C CA . GLY A 1 247 ? 1.000 -7.767 -13.084 1.00 90.19 247 GLY A CA 1
ATOM 1867 C C . GLY A 1 247 ? 1.395 -8.742 -11.968 1.00 90.19 247 GLY A C 1
ATOM 1868 O O . GLY A 1 247 ? 1.749 -8.304 -10.874 1.00 90.19 247 GLY A O 1
ATOM 1869 N N . GLY A 1 248 ? 1.385 -10.056 -12.217 1.00 93.25 248 GLY A N 1
ATOM 1870 C CA . GLY A 1 248 ? 1.888 -11.050 -11.271 1.00 93.25 248 GLY A CA 1
ATOM 1871 C C . GLY A 1 248 ? 3.394 -10.899 -11.039 1.00 93.25 248 GLY A C 1
A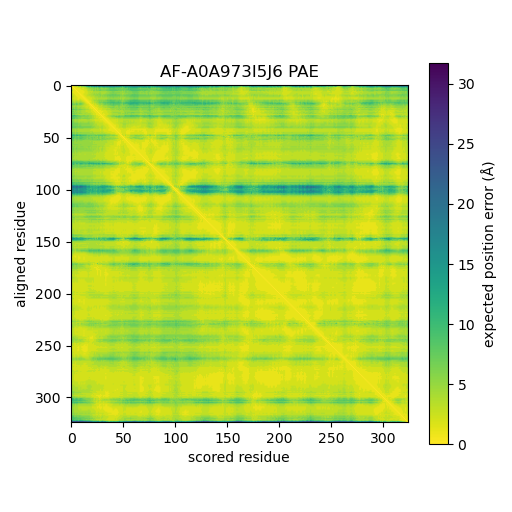TOM 1872 O O . GLY A 1 248 ? 4.152 -10.715 -11.986 1.00 93.25 248 GLY A O 1
ATOM 1873 N N . GLU A 1 249 ? 3.852 -11.015 -9.783 1.00 94.06 249 GLU A N 1
ATOM 1874 C CA . GLU A 1 249 ? 5.242 -10.702 -9.391 1.00 94.06 249 GLU A CA 1
ATOM 1875 C C . GLU A 1 249 ? 6.285 -11.410 -10.274 1.00 94.06 249 GLU A C 1
ATOM 1877 O O . GLU A 1 249 ? 7.233 -10.786 -10.740 1.00 94.06 249 GLU A O 1
ATOM 1882 N N . LYS A 1 250 ? 6.095 -12.704 -10.561 1.00 94.69 250 LYS A N 1
ATOM 1883 C CA . LYS A 1 250 ? 7.034 -13.483 -11.383 1.00 94.69 250 LYS A CA 1
ATOM 1884 C C . LYS A 1 250 ? 6.994 -13.082 -12.859 1.00 94.69 250 LYS A C 1
ATOM 1886 O O . LYS A 1 250 ? 8.051 -12.963 -13.470 1.00 94.69 250 LYS A O 1
ATOM 1891 N N . GLN A 1 251 ? 5.799 -12.867 -13.409 1.00 96.19 251 GLN A N 1
ATOM 1892 C CA . GLN A 1 251 ? 5.611 -12.444 -14.798 1.00 96.19 251 GLN A CA 1
ATOM 1893 C C . GLN A 1 251 ? 6.209 -11.058 -15.021 1.00 96.19 251 GLN A C 1
ATOM 1895 O O . GLN A 1 251 ? 6.935 -10.861 -15.989 1.00 96.19 251 GLN A O 1
ATOM 1900 N N . LEU A 1 252 ? 5.974 -10.125 -14.100 1.00 97.19 252 LEU A N 1
ATOM 1901 C CA . LEU A 1 252 ? 6.497 -8.770 -14.189 1.00 97.19 252 LEU A CA 1
ATOM 1902 C C . LEU A 1 252 ? 8.031 -8.747 -14.172 1.00 97.19 252 LEU A C 1
ATOM 1904 O O . LEU A 1 252 ? 8.649 -8.058 -14.983 1.00 97.19 252 LEU A O 1
ATOM 1908 N N . ILE A 1 253 ? 8.655 -9.539 -13.291 1.00 97.62 253 ILE A N 1
ATOM 1909 C CA . ILE A 1 253 ? 10.118 -9.691 -13.257 1.00 97.62 253 ILE A CA 1
ATOM 1910 C C . ILE A 1 253 ? 10.629 -10.231 -14.596 1.00 97.62 253 ILE A C 1
ATOM 1912 O O . ILE A 1 253 ? 11.607 -9.704 -15.127 1.00 97.62 253 ILE A O 1
ATOM 1916 N N . GLU A 1 254 ? 9.978 -11.249 -15.159 1.00 97.06 254 GLU A N 1
ATOM 1917 C CA . GLU A 1 254 ? 10.373 -11.827 -16.444 1.00 97.06 254 GLU A CA 1
ATOM 1918 C C . GLU A 1 254 ? 10.227 -10.816 -17.587 1.00 97.06 254 GLU A C 1
ATOM 1920 O O . GLU A 1 254 ? 11.173 -10.633 -18.348 1.00 97.06 254 GLU A O 1
ATOM 1925 N N . VAL A 1 255 ? 9.104 -10.093 -17.663 1.00 97.31 255 VAL A N 1
ATOM 1926 C CA . VAL A 1 255 ? 8.847 -9.055 -18.680 1.00 97.31 255 VAL A CA 1
ATOM 1927 C C . VAL A 1 255 ? 9.881 -7.938 -18.632 1.00 97.31 255 VAL A C 1
ATOM 1929 O O . VAL A 1 255 ? 10.288 -7.448 -19.682 1.00 97.31 255 VAL A O 1
ATOM 1932 N N . LEU A 1 256 ? 10.309 -7.530 -17.437 1.00 97.62 256 LEU A N 1
ATOM 1933 C CA . LEU A 1 256 ? 11.209 -6.392 -17.257 1.00 97.62 256 LEU A CA 1
ATOM 1934 C C . LEU A 1 256 ? 12.683 -6.770 -17.240 1.00 97.62 256 LEU A C 1
ATOM 1936 O O . LEU A 1 256 ? 13.517 -5.906 -17.460 1.00 97.62 256 LEU A O 1
ATOM 1940 N N . THR A 1 257 ? 13.030 -8.015 -16.916 1.00 96.25 257 THR A N 1
ATOM 1941 C CA . THR A 1 257 ? 14.431 -8.385 -16.665 1.00 96.25 257 THR A CA 1
ATOM 1942 C C . THR A 1 257 ? 14.844 -9.697 -17.313 1.00 96.25 257 THR A C 1
ATOM 1944 O O . THR A 1 257 ? 15.987 -10.091 -17.159 1.00 96.25 257 THR A O 1
ATOM 1947 N N . SER A 1 258 ? 13.965 -10.439 -17.990 1.00 95.38 258 SER A N 1
ATOM 1948 C CA . SER A 1 258 ? 14.228 -11.812 -18.462 1.00 95.38 258 SER A CA 1
ATOM 1949 C C . SER A 1 258 ? 14.591 -12.831 -17.367 1.00 95.38 258 SER A C 1
ATOM 1951 O O . SER A 1 258 ? 14.830 -13.998 -17.687 1.00 95.38 258 SER A O 1
ATOM 1953 N N . LYS A 1 259 ? 14.670 -12.432 -16.090 1.00 95.88 259 LYS A N 1
ATOM 1954 C CA . LYS A 1 259 ? 14.945 -13.339 -14.973 1.00 95.88 259 LYS A CA 1
ATOM 1955 C C . LYS A 1 259 ? 13.658 -14.070 -14.591 1.00 95.88 259 LYS A C 1
ATOM 1957 O O . LYS A 1 259 ? 12.580 -13.488 -14.589 1.00 95.88 259 LYS A O 1
ATOM 1962 N N . GLN A 1 260 ? 13.788 -15.329 -14.187 1.00 95.19 260 GLN A N 1
ATOM 1963 C CA . GLN A 1 260 ? 12.694 -16.106 -13.608 1.00 95.19 260 GLN A CA 1
ATOM 1964 C C . GLN A 1 260 ? 13.021 -16.444 -12.157 1.00 95.19 260 GLN A C 1
ATOM 1966 O O . GLN A 1 260 ? 14.145 -16.838 -11.846 1.00 95.19 260 GLN A O 1
ATOM 1971 N N . VAL A 1 261 ? 12.036 -16.301 -11.268 1.00 95.38 261 VAL A N 1
ATOM 1972 C CA . VAL A 1 261 ? 12.173 -16.686 -9.856 1.00 95.38 261 VAL A CA 1
ATOM 1973 C C . VAL A 1 261 ? 12.075 -18.214 -9.753 1.00 95.38 261 VAL A C 1
ATOM 1975 O O . VAL A 1 261 ? 11.003 -18.758 -10.050 1.00 95.38 261 VAL A O 1
ATOM 1978 N N . PRO A 1 262 ? 13.138 -18.924 -9.323 1.00 93.56 262 PRO A N 1
ATOM 1979 C CA . PRO A 1 262 ? 13.105 -20.378 -9.209 1.00 93.56 262 PRO A CA 1
ATOM 1980 C C . PRO A 1 262 ? 12.049 -20.864 -8.210 1.00 93.56 262 PRO A C 1
ATOM 1982 O O . PRO A 1 262 ? 11.625 -20.140 -7.306 1.00 93.56 262 PRO A O 1
ATOM 1985 N N . SER A 1 263 ? 11.635 -22.124 -8.340 1.00 92.69 263 SER A N 1
ATOM 1986 C CA . SER A 1 263 ? 10.726 -22.736 -7.366 1.00 92.69 263 SER A CA 1
ATOM 1987 C C . SER A 1 263 ? 11.340 -22.734 -5.959 1.00 92.69 263 SER A C 1
ATOM 1989 O O . SER A 1 263 ? 12.528 -23.013 -5.795 1.00 92.69 263 SER A O 1
ATOM 1991 N N . GLY A 1 264 ? 10.539 -22.393 -4.945 1.00 90.50 264 GLY A N 1
ATOM 1992 C CA . GLY A 1 264 ? 10.976 -22.305 -3.544 1.00 90.50 264 GLY A CA 1
ATOM 1993 C C . GLY A 1 264 ? 11.907 -21.131 -3.213 1.00 90.50 264 GLY A C 1
ATOM 1994 O O . GLY A 1 264 ? 12.394 -21.053 -2.088 1.00 90.50 264 GLY A O 1
ATOM 1995 N N . LYS A 1 265 ? 12.168 -20.231 -4.168 1.00 92.94 265 LYS A N 1
ATOM 1996 C CA . LYS A 1 265 ? 12.971 -19.016 -3.983 1.00 92.94 265 LYS A CA 1
ATOM 1997 C C . LYS A 1 265 ? 12.096 -17.769 -3.999 1.00 92.94 265 LYS A C 1
ATOM 1999 O O . LYS A 1 265 ? 10.955 -17.803 -4.465 1.00 92.94 265 LYS A O 1
ATOM 2004 N N . ILE A 1 266 ? 12.649 -16.671 -3.497 1.00 92.38 266 ILE A N 1
ATOM 2005 C CA . ILE A 1 266 ? 12.014 -15.350 -3.504 1.00 92.38 266 ILE A CA 1
ATOM 2006 C C . ILE A 1 266 ? 12.727 -14.418 -4.494 1.00 92.38 266 ILE A C 1
ATOM 2008 O O . ILE A 1 266 ? 13.895 -14.645 -4.808 1.00 92.38 266 ILE A O 1
ATOM 2012 N N . PRO A 1 267 ? 12.079 -13.342 -4.979 1.00 95.25 267 PRO A N 1
ATOM 2013 C CA . PRO A 1 267 ? 12.712 -12.383 -5.889 1.00 95.25 267 PRO A CA 1
ATOM 2014 C C . PRO A 1 267 ? 14.065 -11.844 -5.400 1.00 95.25 267 PRO A C 1
ATOM 2016 O O . PRO A 1 267 ? 14.984 -11.655 -6.197 1.00 95.25 267 PRO A O 1
ATOM 2019 N N . ALA A 1 268 ? 14.222 -11.656 -4.085 1.00 95.25 268 ALA A N 1
ATOM 2020 C CA . ALA A 1 268 ? 15.468 -11.156 -3.510 1.00 95.25 268 ALA A CA 1
ATOM 2021 C C . ALA A 1 268 ? 16.662 -12.091 -3.789 1.00 95.25 268 ALA A C 1
ATOM 2023 O O . ALA A 1 268 ? 17.779 -11.605 -3.949 1.00 95.25 268 ALA A O 1
ATOM 2024 N N . ASP A 1 269 ? 16.431 -13.403 -3.946 1.00 94.25 269 ASP A N 1
ATOM 2025 C CA . ASP A 1 269 ? 17.475 -14.389 -4.270 1.00 94.25 269 ASP A CA 1
ATOM 2026 C C . ASP A 1 269 ? 18.068 -14.191 -5.676 1.00 94.25 269 ASP A C 1
ATOM 2028 O O . ASP A 1 269 ? 19.168 -14.661 -5.959 1.00 94.25 269 ASP A O 1
ATOM 2032 N N . ILE A 1 270 ? 17.350 -13.501 -6.569 1.00 96.12 270 ILE A N 1
ATOM 2033 C CA . ILE A 1 270 ? 17.804 -13.167 -7.928 1.00 96.12 270 ILE A CA 1
ATOM 2034 C C . ILE A 1 270 ? 18.134 -11.672 -8.084 1.00 96.12 270 ILE A C 1
ATOM 2036 O O . ILE A 1 270 ? 18.262 -11.178 -9.210 1.00 96.12 270 ILE A O 1
ATOM 2040 N N . GLY A 1 271 ? 18.273 -10.952 -6.966 1.00 96.88 271 GLY A N 1
ATOM 2041 C CA . GLY A 1 271 ? 18.604 -9.527 -6.930 1.00 96.88 271 GLY A CA 1
ATOM 2042 C C . GLY A 1 271 ? 17.455 -8.621 -7.367 1.00 96.88 271 GLY A C 1
ATOM 2043 O O . GLY A 1 271 ? 17.699 -7.582 -7.977 1.00 96.88 271 GLY A O 1
ATOM 2044 N N . VAL A 1 272 ? 16.204 -9.015 -7.117 1.00 97.94 272 VAL A N 1
ATOM 2045 C CA . VAL A 1 272 ? 15.023 -8.220 -7.478 1.00 97.94 272 VAL A CA 1
ATOM 2046 C C . VAL A 1 272 ? 14.111 -8.042 -6.269 1.00 97.94 272 VAL A C 1
ATOM 2048 O O . VAL A 1 272 ? 13.865 -8.980 -5.519 1.00 97.94 272 VAL A O 1
ATOM 2051 N N . LEU A 1 273 ? 13.568 -6.845 -6.081 1.00 97.44 273 LEU A N 1
ATOM 2052 C CA . LEU A 1 273 ? 12.541 -6.578 -5.082 1.00 97.44 273 LEU A CA 1
ATOM 2053 C C . LEU A 1 273 ? 11.364 -5.898 -5.770 1.00 97.44 273 LEU A C 1
ATOM 2055 O O . LEU A 1 273 ? 11.546 -4.885 -6.430 1.00 97.44 273 LEU A O 1
ATOM 2059 N N . VAL A 1 274 ? 10.161 -6.452 -5.624 1.00 97.50 274 VAL A N 1
ATOM 2060 C CA . VAL A 1 274 ? 8.939 -5.874 -6.204 1.00 97.50 274 VAL A CA 1
ATOM 2061 C C . VAL A 1 274 ? 8.082 -5.260 -5.100 1.00 97.50 274 VAL A C 1
ATOM 2063 O O . VAL A 1 274 ? 7.853 -5.908 -4.081 1.00 97.50 274 VAL A O 1
ATOM 2066 N N . GLN A 1 275 ? 7.580 -4.043 -5.272 1.00 97.69 275 GLN A N 1
ATOM 2067 C CA . GLN A 1 275 ? 6.592 -3.429 -4.380 1.00 97.69 275 GLN A CA 1
ATOM 2068 C C . GLN A 1 275 ? 5.447 -2.835 -5.184 1.00 97.69 275 GLN A C 1
ATOM 2070 O O . GLN A 1 275 ? 5.652 -2.365 -6.289 1.00 97.69 275 GLN A O 1
ATOM 2075 N N . ASN A 1 276 ? 4.231 -2.868 -4.652 1.00 97.88 276 ASN A N 1
ATOM 2076 C CA . ASN A 1 276 ? 3.077 -2.271 -5.323 1.00 97.88 276 ASN A CA 1
ATOM 2077 C C . ASN A 1 276 ? 3.048 -0.741 -5.123 1.00 97.88 276 ASN A C 1
ATOM 2079 O O . ASN A 1 276 ? 3.528 -0.243 -4.098 1.00 97.88 276 ASN A O 1
ATOM 2083 N N . VAL A 1 277 ? 2.472 0.000 -6.076 1.00 98.38 277 VAL A N 1
ATOM 2084 C CA . VAL A 1 277 ? 2.336 1.469 -5.999 1.00 98.38 277 VAL A CA 1
ATOM 2085 C C . VAL A 1 277 ? 1.607 1.932 -4.736 1.00 98.38 277 VAL A C 1
ATOM 2087 O O . VAL A 1 277 ? 2.073 2.864 -4.079 1.00 98.38 277 VAL A O 1
ATOM 2090 N N . ALA A 1 278 ? 0.548 1.236 -4.309 1.00 98.25 278 ALA A N 1
ATOM 2091 C CA . ALA A 1 278 ? -0.162 1.559 -3.077 1.00 98.25 278 ALA A CA 1
ATOM 2092 C C . ALA A 1 278 ? 0.693 1.315 -1.831 1.00 98.25 278 ALA A C 1
ATOM 2094 O O . ALA A 1 278 ? 0.637 2.090 -0.877 1.00 98.25 278 ALA A O 1
ATOM 2095 N N . THR A 1 279 ? 1.544 0.284 -1.837 1.00 98.38 279 THR A N 1
ATOM 2096 C CA . THR A 1 279 ? 2.514 0.078 -0.752 1.00 98.38 279 THR A CA 1
ATOM 2097 C C . THR A 1 279 ? 3.554 1.194 -0.705 1.00 98.38 279 THR A C 1
ATOM 2099 O O . THR A 1 279 ? 3.888 1.646 0.387 1.00 98.38 279 THR A O 1
ATOM 2102 N N . SER A 1 280 ? 4.031 1.668 -1.860 1.00 98.62 280 SER A N 1
ATOM 2103 C CA . SER A 1 280 ? 4.945 2.816 -1.927 1.00 98.62 280 SER A CA 1
ATOM 2104 C C . SER A 1 280 ? 4.302 4.071 -1.333 1.00 98.62 280 SER A C 1
ATOM 2106 O O . SER A 1 280 ? 4.871 4.700 -0.443 1.00 98.62 280 SER A O 1
ATOM 2108 N N . HIS A 1 281 ? 3.067 4.374 -1.745 1.00 98.75 281 HIS A N 1
ATOM 2109 C CA . HIS A 1 281 ? 2.279 5.466 -1.178 1.00 98.75 281 HIS A CA 1
ATOM 2110 C C . HIS A 1 281 ? 2.142 5.336 0.348 1.00 98.75 281 HIS A C 1
ATOM 2112 O O . HIS A 1 281 ? 2.480 6.268 1.075 1.00 98.75 281 HIS A O 1
ATOM 2118 N N . ALA A 1 282 ? 1.743 4.165 0.857 1.00 98.62 282 ALA A N 1
ATOM 2119 C CA . ALA A 1 282 ? 1.601 3.929 2.295 1.00 98.62 282 ALA A CA 1
ATOM 2120 C C . ALA A 1 282 ? 2.920 4.120 3.070 1.00 98.62 282 ALA A C 1
ATOM 2122 O O . ALA A 1 282 ? 2.906 4.653 4.179 1.00 98.62 282 ALA A O 1
ATOM 2123 N N . ILE A 1 283 ? 4.063 3.724 2.494 1.00 98.75 283 ILE A N 1
ATOM 2124 C CA . ILE A 1 283 ? 5.389 3.942 3.096 1.00 98.75 283 ILE A CA 1
ATOM 2125 C C . ILE A 1 283 ? 5.681 5.437 3.230 1.00 98.75 283 ILE A C 1
ATOM 2127 O O . ILE A 1 283 ? 6.091 5.875 4.304 1.00 98.75 283 ILE A O 1
ATOM 2131 N N . ALA A 1 284 ? 5.425 6.225 2.183 1.00 98.81 284 ALA A N 1
ATOM 2132 C CA . ALA A 1 284 ? 5.603 7.672 2.242 1.00 98.81 284 ALA A CA 1
ATOM 2133 C C . ALA A 1 284 ? 4.729 8.307 3.329 1.00 98.81 284 ALA A C 1
ATOM 2135 O O . ALA A 1 284 ? 5.227 9.087 4.137 1.00 98.81 284 ALA A O 1
ATOM 2136 N N . GLN A 1 285 ? 3.450 7.925 3.395 1.00 98.69 285 GLN A N 1
ATOM 2137 C CA . GLN A 1 285 ? 2.511 8.425 4.402 1.00 98.69 285 GLN A CA 1
ATOM 2138 C C . GLN A 1 285 ? 2.987 8.108 5.833 1.00 98.69 285 GLN A C 1
ATOM 2140 O O . GLN A 1 285 ? 3.025 8.991 6.692 1.00 98.69 285 GLN A O 1
ATOM 2145 N N . ALA A 1 286 ? 3.430 6.877 6.097 1.00 98.62 286 ALA A N 1
ATOM 2146 C CA . ALA A 1 286 ? 3.893 6.485 7.427 1.00 98.62 286 ALA A CA 1
ATOM 2147 C C . ALA A 1 286 ? 5.204 7.164 7.836 1.00 98.62 286 ALA A C 1
ATOM 2149 O O . ALA A 1 286 ? 5.368 7.569 8.988 1.00 98.62 286 ALA A O 1
ATOM 2150 N N . VAL A 1 287 ? 6.155 7.287 6.913 1.00 98.75 287 VAL A N 1
ATOM 2151 C CA . VAL A 1 287 ? 7.462 7.871 7.222 1.00 98.75 287 VAL A CA 1
ATOM 2152 C C . VAL A 1 287 ? 7.348 9.386 7.324 1.00 98.75 287 VAL A C 1
ATOM 2154 O O . VAL A 1 287 ? 7.667 9.939 8.371 1.00 98.75 287 VAL A O 1
ATOM 2157 N N . LEU A 1 288 ? 6.819 10.046 6.294 1.00 98.75 288 LEU A N 1
ATOM 2158 C CA . LEU A 1 288 ? 6.873 11.504 6.157 1.00 98.75 288 LEU A CA 1
ATOM 2159 C C . LEU A 1 288 ? 5.764 12.245 6.896 1.00 98.75 288 LEU A C 1
ATOM 2161 O O . LEU A 1 288 ? 5.898 13.442 7.125 1.00 98.75 288 LEU A O 1
ATOM 2165 N N . LEU A 1 289 ? 4.664 11.572 7.244 1.00 98.50 289 LEU A N 1
ATOM 2166 C CA . LEU A 1 289 ? 3.508 12.207 7.891 1.00 98.50 289 LEU A CA 1
ATOM 2167 C C . LEU A 1 289 ? 3.101 11.523 9.199 1.00 98.50 289 LEU A C 1
ATOM 2169 O O . LEU A 1 289 ? 2.160 11.977 9.853 1.00 98.50 289 LEU A O 1
ATOM 2173 N N . ASP A 1 290 ? 3.784 10.433 9.566 1.00 98.38 290 ASP A N 1
ATOM 2174 C CA . ASP A 1 290 ? 3.365 9.532 10.643 1.00 98.38 290 ASP A CA 1
ATOM 2175 C C . ASP A 1 290 ? 1.888 9.125 10.511 1.00 98.38 290 ASP A C 1
ATOM 2177 O O . ASP A 1 290 ? 1.113 9.114 11.470 1.00 98.38 290 ASP A O 1
ATOM 2181 N N . HIS A 1 291 ? 1.492 8.837 9.268 1.00 98.44 291 HIS A N 1
ATOM 2182 C CA . HIS A 1 291 ? 0.175 8.335 8.919 1.00 98.44 291 HIS A CA 1
ATOM 2183 C C . HIS A 1 291 ? 0.275 6.823 8.649 1.00 98.44 291 HIS A C 1
ATOM 2185 O O . HIS A 1 291 ? 0.644 6.418 7.544 1.00 98.44 291 HIS A O 1
ATOM 2191 N N . PRO A 1 292 ? -0.041 5.967 9.638 1.00 98.19 292 PRO A N 1
ATOM 2192 C CA . PRO A 1 292 ? 0.049 4.518 9.491 1.00 98.19 292 PRO A CA 1
ATOM 2193 C C . PRO A 1 292 ? -0.975 3.962 8.485 1.00 98.19 292 PRO A C 1
ATOM 2195 O O . PRO A 1 292 ? -1.773 4.706 7.907 1.00 98.19 292 PRO A O 1
ATOM 2198 N N . LEU A 1 293 ? -0.966 2.647 8.249 1.00 97.50 293 LEU A N 1
ATOM 2199 C CA . LEU A 1 293 ? -1.913 2.016 7.330 1.00 97.50 293 LEU A CA 1
ATOM 2200 C C . LEU A 1 293 ? -3.316 1.974 7.958 1.00 97.50 293 LEU A C 1
ATOM 2202 O O . LEU A 1 293 ? -3.672 1.029 8.652 1.00 97.50 293 LEU A O 1
ATOM 2206 N N . LEU A 1 294 ? -4.104 3.023 7.719 1.00 97.69 294 LEU A N 1
ATOM 2207 C CA . LEU A 1 294 ? -5.454 3.182 8.277 1.00 97.69 294 LEU A CA 1
ATOM 2208 C C . LEU A 1 294 ? -6.569 2.877 7.274 1.00 97.69 294 LEU A C 1
ATOM 2210 O O . LEU A 1 294 ? -7.701 2.602 7.662 1.00 97.69 294 LEU A O 1
ATOM 2214 N N . SER A 1 295 ? -6.266 2.956 5.981 1.00 97.06 295 SER A N 1
ATOM 2215 C CA . SER A 1 295 ? -7.233 2.801 4.895 1.00 97.06 295 SER A CA 1
ATOM 2216 C C . SER A 1 295 ? -6.570 2.203 3.659 1.00 97.06 295 SER A C 1
ATOM 2218 O O . SER A 1 295 ? -5.340 2.171 3.559 1.00 97.06 295 SER A O 1
ATOM 2220 N N . ARG A 1 296 ? -7.384 1.717 2.723 1.00 95.31 296 ARG A N 1
ATOM 2221 C CA . ARG A 1 296 ? -6.959 1.259 1.396 1.00 95.31 296 ARG A CA 1
ATOM 2222 C C . ARG A 1 296 ? -7.883 1.837 0.336 1.00 95.31 296 ARG A C 1
ATOM 2224 O O . ARG A 1 296 ? -9.062 2.051 0.601 1.00 95.31 296 ARG A O 1
ATOM 2231 N N . ILE A 1 297 ? -7.351 2.059 -0.859 1.00 96.62 297 ILE A N 1
ATOM 2232 C CA . ILE A 1 297 ? -8.169 2.432 -2.011 1.00 96.62 297 ILE A CA 1
ATOM 2233 C C . ILE A 1 297 ? -8.726 1.150 -2.620 1.00 96.62 297 ILE A C 1
ATOM 2235 O O . ILE A 1 297 ? -7.974 0.221 -2.905 1.00 96.62 297 ILE A O 1
ATOM 2239 N N . VAL A 1 298 ? -10.041 1.094 -2.788 1.00 95.88 298 VAL A N 1
ATOM 2240 C CA . VAL A 1 298 ? -10.763 -0.068 -3.307 1.00 95.88 298 VAL A CA 1
ATOM 2241 C C . VAL A 1 298 ? -11.626 0.370 -4.478 1.00 95.88 298 VAL A C 1
ATOM 2243 O O . VAL A 1 298 ? -12.328 1.377 -4.398 1.00 95.88 298 VAL A O 1
ATOM 2246 N N . THR A 1 299 ? -11.606 -0.397 -5.565 1.00 96.94 299 THR A N 1
ATOM 2247 C CA . THR A 1 299 ? -12.576 -0.225 -6.646 1.00 96.94 299 THR A CA 1
ATOM 2248 C C . THR A 1 299 ? -13.874 -0.941 -6.299 1.00 96.94 299 THR A C 1
ATOM 2250 O O . THR A 1 299 ? -13.887 -2.154 -6.096 1.00 96.94 299 THR A O 1
ATOM 2253 N N . VAL A 1 300 ? -14.978 -0.200 -6.274 1.00 96.50 300 VAL A N 1
ATOM 2254 C CA . VAL A 1 300 ? -16.332 -0.738 -6.112 1.00 96.50 300 VAL A CA 1
ATOM 2255 C C . VAL A 1 300 ? -17.034 -0.609 -7.457 1.00 96.50 300 VAL A C 1
ATOM 2257 O O . VAL A 1 300 ? -17.153 0.483 -8.003 1.00 96.50 300 VAL A O 1
ATOM 2260 N N . THR A 1 301 ? -17.447 -1.723 -8.055 1.00 95.50 301 THR A N 1
ATOM 2261 C CA . THR A 1 301 ? -18.081 -1.748 -9.381 1.00 95.50 301 THR A CA 1
ATOM 2262 C C . THR A 1 301 ? -18.821 -3.069 -9.599 1.00 95.50 301 THR A C 1
ATOM 2264 O O . THR A 1 301 ? -18.710 -3.993 -8.797 1.00 95.50 301 THR A O 1
ATOM 2267 N N . GLY A 1 302 ? -19.592 -3.160 -10.679 1.00 91.62 302 GLY A N 1
ATOM 2268 C CA . GLY A 1 302 ? -20.435 -4.312 -11.003 1.00 91.62 302 GLY A CA 1
ATOM 2269 C C . GLY A 1 302 ? -21.851 -3.887 -11.370 1.00 91.62 302 GLY A C 1
ATOM 2270 O O . GLY A 1 302 ? -22.291 -2.789 -11.031 1.00 91.62 302 GLY A O 1
ATOM 2271 N N . ASP A 1 303 ? -22.571 -4.725 -12.110 1.00 89.75 303 ASP A N 1
ATOM 2272 C CA . ASP A 1 303 ? -23.847 -4.361 -12.752 1.00 89.75 303 ASP A CA 1
ATOM 2273 C C . ASP A 1 303 ? -24.919 -3.863 -11.768 1.00 89.75 303 ASP A C 1
ATOM 2275 O O . ASP A 1 303 ? -25.722 -3.008 -12.128 1.00 89.75 303 ASP A O 1
ATOM 2279 N N . LEU A 1 304 ? -24.873 -4.321 -10.514 1.00 90.69 304 LEU A N 1
ATOM 2280 C CA . LEU A 1 304 ? -25.799 -3.929 -9.444 1.00 90.69 304 LEU A CA 1
ATOM 2281 C C . LEU A 1 304 ? -25.274 -2.809 -8.531 1.00 90.69 304 LEU A C 1
ATOM 2283 O O . LEU A 1 304 ? -25.979 -2.381 -7.624 1.00 90.69 304 LEU A O 1
ATOM 2287 N N . VAL A 1 305 ? -24.051 -2.322 -8.754 1.00 91.75 305 VAL A N 1
ATOM 2288 C CA . VAL A 1 305 ? -23.480 -1.221 -7.971 1.00 91.75 305 VAL A CA 1
ATOM 2289 C C . VAL A 1 305 ? -24.048 0.101 -8.476 1.00 91.75 305 VAL A C 1
ATOM 2291 O O . VAL A 1 305 ? -23.812 0.481 -9.628 1.00 91.75 305 VAL A O 1
ATOM 2294 N N . ALA A 1 306 ? -24.765 0.812 -7.604 1.00 89.81 306 ALA A N 1
ATOM 2295 C CA . ALA A 1 306 ? -25.378 2.100 -7.922 1.00 89.81 306 ALA A CA 1
ATOM 2296 C C . ALA A 1 306 ? -24.327 3.191 -8.183 1.00 89.81 306 ALA A C 1
ATOM 2298 O O . ALA A 1 306 ? -24.432 3.941 -9.154 1.00 89.81 306 ALA A O 1
ATOM 2299 N N . GLN A 1 307 ? -23.287 3.243 -7.348 1.00 92.38 307 GLN A N 1
ATOM 2300 C CA . GLN A 1 307 ? -22.213 4.230 -7.427 1.00 92.38 307 GLN A CA 1
ATOM 2301 C C . GLN A 1 307 ? -20.868 3.520 -7.622 1.00 92.38 307 GLN A C 1
ATOM 2303 O O . GLN A 1 307 ? -20.154 3.257 -6.664 1.00 92.38 307 GLN A O 1
ATOM 2308 N N . PRO A 1 308 ? -20.522 3.123 -8.862 1.00 95.62 308 PRO A N 1
ATOM 2309 C CA . PRO A 1 308 ? -19.219 2.527 -9.117 1.00 95.62 308 PRO A CA 1
ATOM 2310 C C . PRO A 1 308 ? -18.133 3.593 -8.941 1.00 95.62 308 PRO A C 1
ATOM 2312 O O . PRO A 1 308 ? -18.333 4.714 -9.396 1.00 95.62 308 PRO A O 1
ATOM 2315 N N . GLY A 1 309 ? -16.985 3.282 -8.354 1.00 96.69 309 GLY A N 1
ATOM 2316 C CA . GLY A 1 309 ? -15.932 4.267 -8.106 1.00 96.69 309 GLY A CA 1
ATOM 2317 C C . GLY A 1 309 ? -14.690 3.674 -7.462 1.00 96.69 309 GLY A C 1
ATOM 2318 O O . GLY A 1 309 ? -14.605 2.465 -7.244 1.00 96.69 309 GLY A O 1
ATOM 2319 N N . ASN A 1 310 ? -13.720 4.540 -7.179 1.00 97.75 310 ASN A N 1
ATOM 2320 C CA . ASN A 1 310 ? -12.561 4.207 -6.362 1.00 97.75 310 ASN A CA 1
ATOM 2321 C C . ASN A 1 310 ? -12.720 4.920 -5.023 1.00 97.75 310 ASN A C 1
ATOM 2323 O O . ASN A 1 310 ? -12.929 6.129 -4.991 1.00 97.75 310 ASN A O 1
ATOM 2327 N N . TYR A 1 311 ? -12.624 4.172 -3.934 1.00 97.62 311 TYR A N 1
ATOM 2328 C CA . TYR A 1 311 ? -12.971 4.657 -2.609 1.00 97.62 311 TYR A CA 1
ATOM 2329 C C . TYR A 1 311 ? -11.818 4.445 -1.641 1.00 97.62 311 TYR A C 1
ATOM 2331 O O . TYR A 1 311 ? -11.265 3.350 -1.579 1.00 97.62 311 TYR A O 1
ATOM 2339 N N . GLN A 1 312 ? -11.462 5.466 -0.867 1.00 97.75 312 GLN A N 1
ATOM 2340 C CA . GLN A 1 312 ? -10.571 5.327 0.277 1.00 97.75 312 GLN A CA 1
ATOM 2341 C C . GLN A 1 312 ? -11.375 4.774 1.456 1.00 97.75 312 GLN A C 1
ATOM 2343 O O . GLN A 1 312 ? -12.142 5.495 2.089 1.00 97.75 312 GLN A O 1
ATOM 2348 N N . VAL A 1 313 ? -11.192 3.486 1.739 1.00 97.56 313 VAL A N 1
ATOM 2349 C CA . VAL A 1 313 ? -11.971 2.711 2.710 1.00 97.56 313 VAL A CA 1
ATOM 2350 C C . VAL A 1 313 ? -11.143 2.471 3.975 1.00 97.56 313 VAL A C 1
ATOM 2352 O O . VAL A 1 313 ? -10.031 1.938 3.866 1.00 97.56 313 VAL A O 1
ATOM 2355 N N . PRO A 1 314 ? -11.629 2.834 5.180 1.00 97.38 314 PRO A N 1
ATOM 2356 C CA . PRO A 1 314 ? -10.924 2.535 6.420 1.00 97.38 314 PRO A CA 1
ATOM 2357 C C . PRO A 1 314 ? -10.828 1.022 6.634 1.00 97.38 314 PRO A C 1
ATOM 2359 O O . PRO A 1 314 ? -11.760 0.269 6.341 1.00 97.38 314 PRO A O 1
ATOM 2362 N N . LEU A 1 315 ? -9.692 0.563 7.158 1.00 96.06 315 LEU A N 1
ATOM 2363 C CA . LEU A 1 315 ? -9.516 -0.852 7.467 1.00 96.06 315 LEU A CA 1
ATOM 2364 C C . LEU A 1 315 ? -10.574 -1.310 8.478 1.00 96.06 315 LEU A C 1
ATOM 2366 O O . LEU A 1 315 ? -10.837 -0.640 9.471 1.00 96.06 315 LEU A O 1
ATOM 2370 N N . GLY A 1 316 ? -11.177 -2.467 8.219 1.00 95.25 316 GLY A N 1
ATOM 2371 C CA . GLY A 1 316 ? -12.231 -3.035 9.058 1.00 95.25 316 GLY A CA 1
ATOM 2372 C C . GLY A 1 316 ? -13.652 -2.575 8.723 1.00 95.25 316 GLY A C 1
ATOM 2373 O O . GLY A 1 316 ? -14.589 -3.101 9.318 1.00 95.25 316 GLY A O 1
ATOM 2374 N N . MET A 1 317 ? -13.860 -1.663 7.767 1.00 95.88 317 MET A N 1
ATOM 2375 C CA . MET A 1 317 ? -15.206 -1.432 7.229 1.00 95.88 317 MET A CA 1
ATOM 2376 C C . MET A 1 317 ? -15.732 -2.713 6.567 1.00 95.88 317 MET A C 1
ATOM 2378 O O . MET A 1 317 ? -15.009 -3.382 5.825 1.00 95.88 317 MET A O 1
ATOM 2382 N N . SER A 1 318 ? -16.993 -3.059 6.833 1.00 92.25 318 SER A N 1
ATOM 2383 C CA . SER A 1 318 ? -17.621 -4.225 6.206 1.00 92.25 318 SER A CA 1
ATOM 2384 C C . SER A 1 318 ? -17.953 -3.970 4.732 1.00 92.25 318 SER A C 1
ATOM 2386 O O . SER A 1 318 ? -18.239 -2.844 4.327 1.00 92.25 318 SER A O 1
ATOM 2388 N N . ILE A 1 319 ? -17.970 -5.035 3.924 1.00 90.31 319 ILE A N 1
ATOM 2389 C CA . ILE A 1 319 ? -18.385 -4.952 2.514 1.00 90.31 319 ILE A CA 1
ATOM 2390 C C . ILE A 1 319 ? -19.837 -4.471 2.405 1.00 90.31 319 ILE A C 1
ATOM 2392 O O . ILE A 1 319 ? -20.148 -3.690 1.517 1.00 90.31 319 ILE A O 1
ATOM 2396 N N . GLU A 1 320 ? -20.710 -4.904 3.318 1.00 89.81 320 GLU A N 1
ATOM 2397 C CA . GLU A 1 320 ? -22.108 -4.466 3.357 1.00 89.81 320 GLU A CA 1
ATOM 2398 C C . GLU A 1 320 ? -22.209 -2.942 3.468 1.00 89.81 320 GLU A C 1
ATOM 2400 O O . GLU A 1 320 ? -22.871 -2.320 2.649 1.00 89.81 320 GLU A O 1
ATOM 2405 N N . GLN A 1 321 ? -21.474 -2.330 4.400 1.00 89.69 321 GLN A N 1
ATOM 2406 C CA . GLN A 1 321 ? -21.451 -0.873 4.563 1.00 89.69 321 GLN A CA 1
ATOM 2407 C C . GLN A 1 321 ? -20.840 -0.138 3.366 1.00 89.69 321 GLN A C 1
ATOM 2409 O O . GLN A 1 321 ? -21.242 0.982 3.085 1.00 89.69 321 GLN A O 1
ATOM 2414 N N . LEU A 1 322 ? -19.875 -0.747 2.672 1.00 90.50 322 LEU A N 1
ATOM 2415 C CA . LEU A 1 322 ? -19.249 -0.151 1.489 1.00 90.50 322 LEU A CA 1
ATOM 2416 C C . LEU A 1 322 ? -20.164 -0.177 0.250 1.00 90.50 322 LEU A C 1
ATOM 2418 O O . LEU A 1 322 ? -19.969 0.612 -0.671 1.00 90.50 322 LEU A O 1
ATOM 2422 N N . LEU A 1 323 ? -21.116 -1.114 0.192 1.00 87.06 323 LEU A N 1
ATOM 2423 C CA . LEU A 1 323 ? -22.009 -1.306 -0.955 1.00 87.06 323 LEU A CA 1
ATOM 2424 C C . LEU A 1 323 ? -23.350 -0.557 -0.845 1.00 87.06 323 LEU A C 1
ATOM 2426 O O . LEU A 1 323 ? -24.091 -0.548 -1.832 1.00 87.06 323 LEU A O 1
ATOM 2430 N N . ILE A 1 324 ? -23.668 0.018 0.321 1.00 66.50 324 ILE A N 1
ATOM 2431 C CA . ILE A 1 324 ? -24.887 0.807 0.590 1.00 66.50 324 ILE A CA 1
ATOM 2432 C C . ILE A 1 324 ? -24.647 2.274 0.232 1.00 66.50 324 ILE A C 1
ATOM 2434 O O . ILE A 1 324 ? -25.513 2.842 -0.475 1.00 66.50 324 ILE A O 1
#

Mean predicted aligned error: 3.71 Å

pLDDT: mean 94.98, std 4.71, range [66.5, 98.81]